Protein AF-A0A1W7R5F3-F1 (afdb_monomer)

pLDDT: mean 85.02, std 15.11, range [42.97, 98.44]

Secondary structure (DSSP, 8-state):
-HHHHHHHHHHHHHHHHHHHHHHHH-HHHHHHHHHHHT-----TT--TTTTPPPB-SHHHHHHHHHHTTSHHHHHHHHHHHTTTS-TTTTTT-HHHHHHHHHHHHB-TTGGGS--SSS--SSSS-SS-GGG-HHHHHHHHHHHHHH-TT--HHHHHHHIIIIITTTHHHHHH-------------------

Radius of gyration: 24.06 Å; Cα contacts (8 Å, |Δi|>4): 167; chains: 1; bounding box: 90×43×64 Å

Organism: Aedes albopictus (NCBI:txid7160)

Structure (mmCIF, N/CA/C/O backbone):
data_AF-A0A1W7R5F3-F1
#
_entry.id   AF-A0A1W7R5F3-F1
#
loop_
_atom_site.group_PDB
_atom_site.id
_atom_site.type_symbol
_atom_site.label_atom_id
_atom_site.label_alt_id
_atom_site.label_comp_id
_atom_site.label_asym_id
_atom_site.label_entity_id
_atom_site.label_seq_id
_atom_site.pdbx_PDB_ins_code
_atom_site.Cartn_x
_atom_site.Cartn_y
_atom_site.Cartn_z
_atom_site.occupancy
_atom_site.B_iso_or_equiv
_atom_site.auth_seq_id
_atom_site.auth_comp_id
_atom_site.auth_asym_id
_atom_site.auth_atom_id
_atom_site.pdbx_PDB_model_num
ATOM 1 N N . GLN A 1 1 ? -44.281 -5.715 42.045 1.00 62.00 1 GLN A N 1
ATOM 2 C CA . GLN A 1 1 ? -43.518 -4.701 41.281 1.00 62.00 1 GLN A CA 1
ATOM 3 C C . GLN A 1 1 ? -42.152 -4.405 41.905 1.00 62.00 1 GLN A C 1
ATOM 5 O O . GLN A 1 1 ? -41.161 -4.569 41.212 1.00 62.00 1 GLN A O 1
ATOM 10 N N . MET A 1 2 ? -42.063 -4.100 43.206 1.00 72.88 2 MET A N 1
ATOM 11 C CA . MET A 1 2 ? -40.800 -3.727 43.878 1.00 72.88 2 MET A CA 1
ATOM 12 C C . MET A 1 2 ? -39.670 -4.780 43.789 1.00 72.88 2 MET A C 1
ATOM 14 O O . MET A 1 2 ? -38.540 -4.439 43.466 1.00 72.88 2 MET A O 1
ATOM 18 N N . LYS A 1 3 ? -39.973 -6.079 43.956 1.00 75.69 3 LYS A N 1
ATOM 19 C CA . LYS A 1 3 ? -38.972 -7.162 43.810 1.00 75.69 3 LYS A CA 1
ATOM 20 C C . LYS A 1 3 ? -38.334 -7.227 42.416 1.00 75.69 3 LYS A C 1
ATOM 22 O O . LYS A 1 3 ? -37.156 -7.531 42.305 1.00 75.69 3 LYS A O 1
ATOM 27 N N . LYS A 1 4 ? -39.102 -6.934 41.363 1.00 81.19 4 LYS A N 1
ATOM 28 C CA . LYS A 1 4 ? -38.614 -6.983 39.977 1.00 81.19 4 LYS A CA 1
ATOM 29 C C . LYS A 1 4 ? -37.651 -5.826 39.695 1.00 81.19 4 LYS A C 1
ATOM 31 O O . LYS A 1 4 ? -36.584 -6.056 39.144 1.00 81.19 4 LYS A O 1
ATOM 36 N N . ALA A 1 5 ? -37.991 -4.633 40.183 1.00 84.12 5 ALA A N 1
ATOM 37 C CA . ALA A 1 5 ? -37.137 -3.452 40.085 1.00 84.12 5 ALA A CA 1
ATOM 38 C C . ALA A 1 5 ? -35.803 -3.633 40.831 1.00 84.12 5 ALA A C 1
ATOM 40 O O . ALA A 1 5 ? -34.756 -3.259 40.318 1.00 84.12 5 ALA A O 1
ATOM 41 N N . ILE A 1 6 ? -35.825 -4.266 42.011 1.00 87.00 6 ILE A N 1
ATOM 42 C CA . ILE A 1 6 ? -34.602 -4.561 42.776 1.00 87.00 6 ILE A CA 1
ATOM 43 C C . ILE A 1 6 ? -33.699 -5.533 42.007 1.00 87.00 6 ILE A C 1
ATOM 45 O O . ILE A 1 6 ? -32.500 -5.301 41.899 1.00 87.00 6 ILE A O 1
ATOM 49 N N . VAL A 1 7 ? -34.263 -6.600 41.435 1.00 89.06 7 VAL A N 1
ATOM 50 C CA . VAL A 1 7 ? -33.489 -7.576 40.651 1.00 89.06 7 VAL A CA 1
ATOM 51 C C . VAL A 1 7 ? -32.893 -6.939 39.390 1.00 89.06 7 VAL A C 1
ATOM 53 O O . VAL A 1 7 ? -31.739 -7.202 39.060 1.00 89.06 7 VAL A O 1
ATOM 56 N N . GLU A 1 8 ? -33.639 -6.076 38.699 1.00 88.81 8 GLU A N 1
ATOM 57 C CA . GLU A 1 8 ? -33.128 -5.335 37.538 1.00 88.81 8 GLU A CA 1
ATOM 58 C C . GLU A 1 8 ? -31.991 -4.380 37.917 1.00 88.81 8 GLU A C 1
ATOM 60 O O . GLU A 1 8 ? -30.957 -4.386 37.248 1.00 88.81 8 GLU A O 1
ATOM 65 N N . ALA A 1 9 ? -32.130 -3.639 39.019 1.00 88.38 9 ALA A N 1
ATOM 66 C CA . ALA A 1 9 ? -31.094 -2.733 39.508 1.00 88.38 9 ALA A CA 1
ATOM 67 C C . ALA A 1 9 ? -29.808 -3.480 39.902 1.00 88.38 9 ALA A C 1
ATOM 69 O O . ALA A 1 9 ? -28.711 -3.066 39.530 1.00 88.38 9 ALA A O 1
ATOM 70 N N . VAL A 1 10 ? -29.931 -4.620 40.593 1.00 90.62 10 VAL A N 1
ATOM 71 C CA . VAL A 1 10 ? -28.781 -5.462 40.966 1.00 90.62 10 VAL A CA 1
ATOM 72 C C . VAL A 1 10 ? -28.068 -5.994 39.723 1.00 90.62 10 VAL A C 1
ATOM 74 O O . VAL A 1 10 ? -26.843 -5.929 39.640 1.00 90.62 10 VAL A O 1
ATOM 77 N N . ASN A 1 11 ? -28.817 -6.463 38.723 1.00 89.56 11 ASN A N 1
ATOM 78 C CA . ASN A 1 11 ? -28.234 -6.967 37.480 1.00 89.56 11 ASN A CA 1
ATOM 79 C C . ASN A 1 11 ? -27.542 -5.867 36.664 1.00 89.56 11 ASN A C 1
ATOM 81 O O . ASN A 1 11 ? -26.498 -6.120 36.067 1.00 89.56 11 ASN A O 1
ATOM 85 N N . GLN A 1 12 ? -28.101 -4.654 36.629 1.00 90.25 12 GLN A N 1
ATOM 86 C CA . GLN A 1 12 ? -27.463 -3.512 35.971 1.00 90.25 12 GLN A CA 1
ATOM 87 C C . GLN A 1 12 ? -26.172 -3.109 36.684 1.00 90.25 12 GLN A C 1
ATOM 89 O O . GLN A 1 12 ? -25.143 -2.958 36.032 1.00 90.25 12 GLN A O 1
ATOM 94 N N . SER A 1 13 ? -26.198 -3.026 38.014 1.00 90.12 13 SER A N 1
ATOM 95 C CA . SER A 1 13 ? -25.015 -2.677 38.802 1.00 90.12 13 SER A CA 1
ATOM 96 C C . SER A 1 13 ? -23.906 -3.724 38.675 1.00 90.12 13 SER A C 1
ATOM 98 O O . SER A 1 13 ? -22.737 -3.364 38.567 1.00 90.12 13 SER A O 1
ATOM 100 N N . ALA A 1 14 ? -24.257 -5.015 38.641 1.00 86.94 14 ALA A N 1
ATOM 101 C CA . ALA A 1 14 ? -23.293 -6.092 38.430 1.00 86.94 14 ALA A CA 1
ATOM 102 C C . ALA A 1 14 ? -22.652 -6.029 37.034 1.00 86.94 14 ALA A C 1
ATOM 104 O O . ALA A 1 14 ? -21.453 -6.254 36.901 1.00 86.94 14 ALA A O 1
ATOM 105 N N . ARG A 1 15 ? -23.429 -5.694 35.995 1.00 84.81 15 ARG A N 1
ATOM 106 C CA . ARG A 1 15 ? -22.902 -5.509 34.633 1.00 84.81 15 ARG A CA 1
ATOM 107 C C . ARG A 1 15 ? -21.957 -4.319 34.549 1.00 84.81 15 ARG A C 1
ATOM 109 O O . ARG A 1 15 ? -20.872 -4.479 34.006 1.00 84.81 15 ARG A O 1
ATOM 116 N N . GLN A 1 16 ? -22.342 -3.184 35.132 1.00 85.62 16 GLN A N 1
ATOM 117 C CA . GLN A 1 16 ? -21.516 -1.979 35.117 1.00 85.62 16 GLN A CA 1
ATOM 118 C C . GLN A 1 16 ? -20.167 -2.219 35.804 1.00 85.62 16 GLN A C 1
ATOM 120 O O . GLN A 1 16 ? -19.131 -1.936 35.221 1.00 85.62 16 GLN A O 1
ATOM 125 N N . ALA A 1 17 ? -20.158 -2.852 36.982 1.00 85.44 17 ALA A N 1
ATOM 126 C CA . ALA A 1 17 ? -18.916 -3.158 37.695 1.00 85.44 17 ALA A CA 1
ATOM 127 C C . ALA A 1 17 ? -17.970 -4.083 36.901 1.00 85.44 17 ALA A C 1
ATOM 129 O O . ALA A 1 17 ? -16.748 -3.965 36.997 1.00 85.44 17 ALA A O 1
ATOM 130 N N . VAL A 1 18 ? -18.523 -5.012 36.112 1.00 83.56 18 VAL A N 1
ATOM 131 C CA . VAL A 1 18 ? -17.730 -5.872 35.221 1.00 83.56 18 VAL A CA 1
ATOM 132 C C . VAL A 1 18 ? -17.194 -5.079 34.029 1.00 83.56 18 VAL A C 1
ATOM 134 O O . VAL A 1 18 ? -16.025 -5.246 33.688 1.00 83.56 18 VAL A O 1
ATOM 137 N N . GLU A 1 19 ? -18.006 -4.215 33.413 1.00 79.94 19 GLU A N 1
ATOM 138 C CA . GLU A 1 19 ? -17.567 -3.337 32.319 1.00 79.94 19 GLU A CA 1
ATOM 139 C C . GLU A 1 19 ? -16.449 -2.385 32.778 1.00 79.94 19 GLU A C 1
ATOM 141 O O . GLU A 1 19 ? -15.420 -2.301 32.107 1.00 79.94 19 GLU A O 1
ATOM 146 N N . ASP A 1 20 ? -16.582 -1.768 33.955 1.00 81.94 20 ASP A N 1
ATOM 147 C CA . ASP A 1 20 ? -15.577 -0.865 34.529 1.00 81.94 20 ASP A CA 1
ATOM 148 C C . ASP A 1 20 ? -14.257 -1.609 34.807 1.00 81.94 20 ASP A C 1
ATOM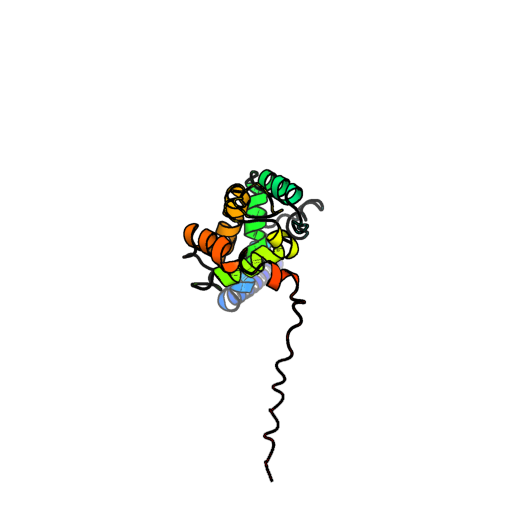 150 O O . ASP A 1 20 ? -13.181 -1.180 34.389 1.00 81.94 20 ASP A O 1
ATOM 154 N N . CYS A 1 21 ? -14.335 -2.795 35.423 1.00 79.31 21 CYS A N 1
ATOM 155 C CA . CYS A 1 21 ? -13.164 -3.628 35.708 1.00 79.31 21 CYS A CA 1
ATOM 156 C C . CYS A 1 21 ? -12.450 -4.100 34.428 1.00 79.31 21 CYS A C 1
ATOM 158 O O . CYS A 1 21 ? -11.216 -4.157 34.383 1.00 79.31 21 CYS A O 1
ATOM 160 N N . LEU A 1 22 ? -13.210 -4.426 33.377 1.00 77.19 22 LEU A N 1
ATOM 161 C CA . LEU A 1 22 ? -12.661 -4.772 32.065 1.00 77.19 22 LEU A CA 1
ATOM 162 C C . LEU A 1 22 ? -12.021 -3.559 31.382 1.00 77.19 22 LEU A C 1
ATOM 164 O O . LEU A 1 22 ? -10.969 -3.714 30.763 1.00 77.19 22 LEU A O 1
ATOM 168 N N . GLY A 1 23 ? -12.611 -2.371 31.514 1.00 73.62 23 GLY A N 1
ATOM 169 C CA . GLY A 1 23 ? -12.049 -1.120 31.009 1.00 73.62 23 GLY A CA 1
ATOM 170 C C . GLY A 1 23 ? -10.699 -0.785 31.641 1.00 73.62 23 GLY A C 1
ATOM 171 O O . GLY A 1 23 ? -9.740 -0.490 30.927 1.00 73.62 23 GLY A O 1
ATOM 172 N N . GLU A 1 24 ? -10.602 -0.897 32.966 1.00 76.38 24 GLU A N 1
ATOM 173 C CA . GLU A 1 24 ? -9.389 -0.564 33.720 1.00 76.38 24 GLU A CA 1
ATOM 174 C C . GLU A 1 24 ? -8.266 -1.592 33.532 1.00 76.38 24 GLU A C 1
ATOM 176 O O . GLU A 1 24 ? -7.114 -1.225 33.294 1.00 76.38 24 GLU A O 1
ATOM 181 N N . ASN A 1 25 ? -8.584 -2.888 33.615 1.00 80.94 25 ASN A N 1
ATOM 182 C CA . ASN A 1 25 ? -7.566 -3.946 33.619 1.00 80.94 25 ASN A CA 1
ATOM 183 C C . ASN A 1 25 ? -7.274 -4.514 32.225 1.00 80.94 25 ASN A C 1
ATOM 185 O O . ASN A 1 25 ? -6.196 -5.061 31.984 1.00 80.94 25 ASN A O 1
ATOM 189 N N . PHE A 1 26 ? -8.218 -4.390 31.291 1.00 83.06 26 PHE A N 1
ATOM 190 C CA . PHE A 1 26 ? -8.122 -4.960 29.948 1.00 83.06 26 PHE A CA 1
ATOM 191 C C . PHE A 1 26 ? -8.529 -3.941 28.873 1.00 83.06 26 PHE A C 1
ATOM 193 O O . PHE A 1 26 ? -9.414 -4.221 28.058 1.00 83.06 26 PHE A O 1
ATOM 200 N N . PRO A 1 27 ? -7.828 -2.795 28.768 1.00 74.69 27 PRO A N 1
ATOM 201 C CA . PRO A 1 27 ? -8.186 -1.715 27.843 1.00 74.69 27 PRO A CA 1
ATOM 202 C C . PRO A 1 27 ? -8.230 -2.178 26.379 1.00 74.69 27 PRO A C 1
ATOM 204 O O . PRO A 1 27 ? -9.035 -1.700 25.584 1.00 74.69 27 PRO A O 1
ATOM 207 N N . ARG A 1 28 ? -7.414 -3.180 26.018 1.00 73.50 28 ARG A N 1
ATOM 208 C CA . ARG A 1 28 ? -7.445 -3.818 24.692 1.00 73.50 28 ARG A CA 1
ATOM 209 C C . ARG A 1 28 ? -8.744 -4.587 24.436 1.00 73.50 28 ARG A C 1
ATOM 211 O O . ARG A 1 28 ? -9.236 -4.586 23.314 1.00 73.50 28 ARG A O 1
ATOM 218 N N . PHE A 1 29 ? -9.268 -5.277 25.445 1.00 72.50 29 PHE A N 1
ATOM 219 C CA . PHE A 1 29 ? -10.503 -6.047 25.330 1.00 72.50 29 PHE A CA 1
ATOM 220 C C . PHE A 1 29 ? -11.724 -5.125 25.306 1.00 72.50 29 PHE A C 1
ATOM 222 O O . PHE A 1 29 ? -12.584 -5.299 24.449 1.00 72.50 29 PHE A O 1
ATOM 229 N N . ALA A 1 30 ? -11.739 -4.094 26.157 1.00 78.31 30 ALA A N 1
ATOM 230 C CA . ALA A 1 30 ? -12.765 -3.054 26.147 1.00 78.31 30 ALA A CA 1
ATOM 231 C C . ALA A 1 30 ? -12.844 -2.345 24.783 1.00 78.31 30 ALA A C 1
ATOM 233 O O . ALA A 1 30 ? -13.906 -2.307 24.168 1.00 78.31 30 ALA A O 1
ATOM 234 N N . ALA A 1 31 ? -11.697 -1.929 24.228 1.00 75.81 31 ALA A N 1
ATOM 235 C CA . ALA A 1 31 ? -11.644 -1.328 22.896 1.00 75.81 31 ALA A CA 1
ATOM 236 C C . ALA A 1 31 ? -12.168 -2.265 21.788 1.00 75.81 31 ALA A C 1
ATOM 238 O O . ALA A 1 31 ? -12.833 -1.809 20.859 1.00 75.81 31 ALA A O 1
ATOM 239 N N . MET A 1 32 ? -11.902 -3.577 21.871 1.00 72.44 32 MET A N 1
ATOM 240 C CA . MET A 1 32 ? -12.446 -4.557 20.918 1.00 72.44 32 MET A CA 1
ATOM 241 C C . MET A 1 32 ? -13.962 -4.737 21.057 1.00 72.44 32 MET A C 1
ATOM 243 O O . MET A 1 32 ? -14.643 -4.886 20.044 1.00 72.44 32 MET A O 1
ATOM 247 N N . LEU A 1 33 ? -14.497 -4.722 22.280 1.00 71.88 33 LEU A N 1
ATOM 248 C CA . LEU A 1 33 ? -15.936 -4.822 22.516 1.00 71.88 33 LEU A CA 1
ATOM 249 C C . LEU A 1 33 ? -16.681 -3.594 21.993 1.00 71.88 33 LEU A C 1
ATOM 251 O O . LEU A 1 33 ? -17.688 -3.762 21.311 1.00 71.88 33 LEU A O 1
ATOM 255 N N . ASP A 1 34 ? -16.160 -2.388 22.220 1.00 74.25 34 ASP A N 1
ATOM 256 C CA . ASP A 1 34 ? -16.757 -1.148 21.707 1.00 74.25 34 ASP A CA 1
ATOM 257 C C . ASP A 1 34 ? -16.738 -1.092 20.175 1.00 74.25 34 ASP A C 1
ATOM 259 O O . ASP A 1 34 ? -17.726 -0.716 19.538 1.00 74.25 34 ASP A O 1
ATOM 263 N N . MET A 1 35 ? -15.642 -1.551 19.561 1.00 68.62 35 MET A N 1
ATOM 264 C CA . MET A 1 35 ? -15.537 -1.703 18.105 1.00 68.62 35 MET A CA 1
ATOM 265 C C . MET A 1 35 ? -16.571 -2.692 17.549 1.00 68.62 35 MET A C 1
ATOM 267 O O . MET A 1 35 ? -17.081 -2.486 16.448 1.00 68.62 35 MET A O 1
ATOM 271 N N . ASN A 1 36 ? -16.891 -3.747 18.302 1.00 68.94 36 ASN A N 1
ATOM 272 C CA . ASN A 1 36 ? -17.852 -4.776 17.906 1.00 68.94 36 ASN A CA 1
ATOM 273 C C . ASN A 1 36 ? -19.312 -4.358 18.174 1.00 68.94 36 ASN A C 1
ATOM 275 O O . ASN A 1 36 ? -20.205 -4.719 17.418 1.00 68.94 36 ASN A O 1
ATOM 279 N N . ARG A 1 37 ? -19.568 -3.555 19.215 1.00 67.56 37 ARG A N 1
ATOM 280 C CA . ARG A 1 37 ? -20.905 -3.041 19.580 1.00 67.56 37 ARG A CA 1
ATOM 281 C C . ARG A 1 37 ? -21.440 -2.034 18.554 1.00 67.56 37 ARG A C 1
ATOM 283 O O . ARG A 1 37 ? -22.646 -1.963 18.342 1.00 67.56 37 ARG A O 1
ATOM 290 N N . ASN A 1 38 ? -20.537 -1.317 17.882 1.00 61.50 38 ASN A N 1
ATOM 291 C CA . ASN A 1 38 ? -20.843 -0.405 16.774 1.00 61.50 38 ASN A CA 1
ATOM 292 C C . ASN A 1 38 ? -20.839 -1.093 15.394 1.00 61.50 38 ASN A C 1
ATOM 294 O O . ASN A 1 38 ? -21.007 -0.426 14.373 1.00 61.50 38 ASN A O 1
ATOM 298 N N . HIS A 1 39 ? -20.630 -2.411 15.339 1.00 51.34 39 HIS A N 1
ATOM 299 C CA . HIS A 1 39 ? -20.652 -3.179 14.102 1.00 51.34 39 HIS A CA 1
ATOM 300 C C . HIS A 1 39 ? -22.068 -3.722 13.863 1.00 51.34 39 HIS A C 1
ATOM 302 O O . HIS A 1 39 ? -22.511 -4.657 14.528 1.00 51.34 39 HIS A O 1
ATOM 308 N N . GLN A 1 40 ? -22.800 -3.137 12.909 1.00 48.28 40 GLN A N 1
ATOM 309 C CA . GLN A 1 40 ? -23.917 -3.852 12.287 1.00 48.28 40 GLN A CA 1
ATOM 310 C C . GLN A 1 40 ? -23.356 -5.119 11.624 1.00 48.28 40 GLN A C 1
ATOM 312 O O . GLN A 1 40 ? -22.300 -5.019 10.993 1.00 48.28 40 GLN A O 1
ATOM 317 N N . PRO A 1 41 ? -24.011 -6.290 11.754 1.00 42.97 41 PRO A N 1
ATOM 318 C CA . PRO A 1 41 ? -23.576 -7.479 11.040 1.00 42.97 41 PRO A CA 1
ATOM 319 C C . PRO A 1 41 ? -23.671 -7.165 9.551 1.00 42.97 41 PRO A C 1
ATOM 321 O O . PRO A 1 41 ? -24.765 -6.967 9.019 1.00 42.97 41 PRO A O 1
ATOM 324 N N . ALA A 1 42 ? -22.514 -7.030 8.911 1.00 43.59 42 ALA A N 1
ATOM 325 C CA . ALA A 1 42 ? -22.449 -6.775 7.489 1.00 43.59 42 ALA A CA 1
ATOM 326 C C . ALA A 1 42 ? -23.126 -7.942 6.756 1.00 43.59 42 ALA A C 1
ATOM 328 O O . ALA A 1 42 ? -22.936 -9.108 7.116 1.00 43.59 42 ALA A O 1
ATOM 329 N N . SER A 1 43 ? -23.958 -7.622 5.765 1.00 45.31 43 SER A N 1
ATOM 330 C CA . SER A 1 43 ? -24.513 -8.600 4.828 1.00 45.31 43 SER A CA 1
ATOM 331 C C . SER A 1 43 ? -23.397 -9.493 4.282 1.00 45.31 43 SER A C 1
ATOM 333 O O . SER A 1 43 ? -22.282 -9.022 4.075 1.00 45.31 43 SER A O 1
ATOM 335 N N . GLU A 1 44 ? -23.685 -10.773 4.034 1.00 48.66 44 GLU A N 1
ATOM 336 C CA . GLU A 1 44 ? -22.680 -11.809 3.726 1.00 48.66 44 GLU A CA 1
ATOM 337 C C . GLU A 1 44 ? -21.776 -11.529 2.503 1.00 48.66 44 GLU A C 1
ATOM 339 O O . GLU A 1 44 ? -20.780 -12.226 2.313 1.00 48.66 44 GLU A O 1
ATOM 344 N N . GLU A 1 45 ? -22.070 -10.494 1.715 1.00 46.31 45 GLU A N 1
ATOM 345 C CA . GLU A 1 45 ? -21.254 -10.020 0.591 1.00 46.31 45 GLU A CA 1
ATOM 346 C C . GLU A 1 45 ? -20.045 -9.152 1.005 1.00 46.31 45 GLU A C 1
ATOM 348 O O . GLU A 1 45 ? -19.138 -8.948 0.201 1.00 46.31 45 GLU A O 1
ATOM 353 N N . ASP A 1 46 ? -19.953 -8.705 2.262 1.00 44.00 46 ASP A N 1
ATOM 354 C CA . ASP A 1 46 ? -18.950 -7.724 2.716 1.00 44.00 46 ASP A CA 1
ATOM 355 C C . ASP A 1 46 ? -17.694 -8.368 3.348 1.00 44.00 46 ASP A C 1
ATOM 357 O O . ASP A 1 46 ? -17.186 -7.967 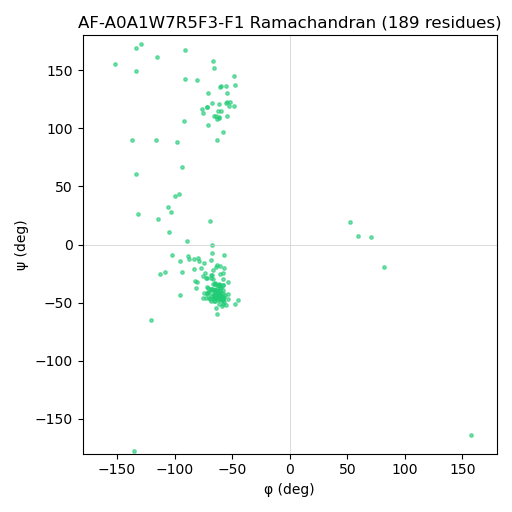4.394 1.00 44.00 46 ASP A O 1
ATOM 361 N N . LYS A 1 47 ? -17.185 -9.435 2.714 1.00 51.25 47 LYS A N 1
ATOM 362 C CA . LYS A 1 47 ? -15.903 -10.094 3.058 1.00 51.25 47 LYS A CA 1
ATOM 363 C C . LYS A 1 47 ? -14.796 -9.783 2.040 1.00 51.25 47 LYS A C 1
ATOM 365 O O . LYS A 1 47 ? -13.951 -10.638 1.766 1.00 51.25 47 LYS A O 1
ATOM 370 N N . SER A 1 48 ? -14.821 -8.594 1.439 1.00 73.00 48 SER A N 1
ATOM 371 C CA . SER A 1 48 ? -13.955 -8.232 0.305 1.00 73.00 48 SER A CA 1
ATOM 372 C C . SER A 1 48 ? -12.485 -8.066 0.711 1.00 73.00 48 SER A C 1
ATOM 374 O O . SER A 1 48 ? -11.588 -8.619 0.073 1.00 73.00 48 SER A O 1
ATOM 376 N N . VAL A 1 49 ? -12.220 -7.354 1.809 1.00 84.81 49 VAL A N 1
ATOM 377 C CA . VAL A 1 49 ? -10.849 -6.989 2.197 1.00 84.81 49 VAL A CA 1
ATOM 378 C C . VAL A 1 49 ? -10.114 -8.120 2.917 1.00 84.81 49 VAL A C 1
ATOM 380 O O . VAL A 1 49 ? -8.925 -8.328 2.681 1.00 84.81 49 VAL A O 1
ATOM 383 N N . GLU A 1 50 ? -10.804 -8.890 3.764 1.00 86.19 50 GLU A N 1
ATOM 384 C CA . GLU A 1 50 ? -10.170 -9.993 4.508 1.00 86.19 50 GLU A CA 1
ATOM 385 C C . GLU A 1 50 ? -9.732 -11.143 3.588 1.00 86.19 50 GLU A C 1
ATOM 387 O O . GLU A 1 50 ? -8.772 -11.848 3.897 1.00 86.19 50 GLU A O 1
ATOM 392 N N . ASN A 1 51 ? -10.405 -11.297 2.443 1.00 87.00 51 ASN A N 1
ATOM 393 C CA . ASN A 1 51 ? -10.094 -12.282 1.408 1.00 87.00 51 ASN A CA 1
ATOM 394 C C . ASN A 1 51 ? -9.383 -11.654 0.200 1.00 87.00 51 ASN A C 1
ATOM 396 O O . ASN A 1 51 ? -9.529 -12.146 -0.921 1.00 87.00 51 ASN A O 1
ATOM 400 N N . HIS A 1 52 ? -8.638 -10.563 0.406 1.00 92.12 52 HIS A N 1
ATOM 401 C CA . HIS A 1 52 ? -7.904 -9.887 -0.660 1.00 92.12 52 HIS A CA 1
ATOM 402 C C . HIS A 1 52 ? -7.087 -10.883 -1.502 1.00 92.12 52 HIS A C 1
ATOM 404 O O . HIS A 1 52 ? -6.179 -11.559 -1.007 1.00 92.12 52 HIS A O 1
ATOM 410 N N . ARG A 1 53 ? -7.394 -10.954 -2.802 1.00 93.25 53 ARG A N 1
ATOM 411 C CA . ARG A 1 53 ? -6.583 -11.695 -3.769 1.00 93.25 53 ARG A CA 1
ATOM 412 C C . ARG A 1 53 ? -5.290 -10.919 -3.998 1.00 93.25 53 ARG A C 1
ATOM 414 O O . ARG A 1 53 ? -5.338 -9.800 -4.496 1.00 93.25 53 ARG A O 1
ATOM 421 N N . LEU A 1 54 ? -4.158 -11.544 -3.667 1.00 95.44 54 LEU A N 1
ATOM 422 C CA . LEU A 1 54 ? -2.837 -10.955 -3.873 1.00 95.44 54 LEU A CA 1
ATOM 423 C C . LEU A 1 54 ? -2.656 -10.525 -5.329 1.00 95.44 54 LEU A C 1
ATOM 425 O O . LEU A 1 54 ? -2.858 -11.323 -6.245 1.00 95.44 54 LEU A O 1
ATOM 429 N N . VAL A 1 55 ? -2.212 -9.286 -5.510 1.00 96.56 55 VAL A N 1
ATOM 430 C CA . VAL A 1 55 ? -1.848 -8.730 -6.814 1.00 96.56 55 VAL A CA 1
ATOM 431 C C . VAL A 1 55 ? -0.593 -9.436 -7.331 1.00 96.56 55 VAL A C 1
ATOM 433 O O . VAL A 1 55 ? 0.445 -9.415 -6.656 1.00 96.56 55 VAL A O 1
ATOM 436 N N . ASP A 1 56 ? -0.677 -10.054 -8.513 1.00 94.81 56 ASP A N 1
ATOM 437 C CA . ASP A 1 56 ? 0.435 -10.817 -9.107 1.00 94.81 56 ASP A CA 1
ATOM 438 C C . ASP A 1 56 ? 1.004 -10.179 -10.386 1.00 94.81 56 ASP A C 1
ATOM 440 O O . ASP A 1 56 ? 2.194 -10.325 -10.679 1.00 94.81 56 ASP A O 1
ATOM 444 N N . ASP A 1 57 ? 0.202 -9.392 -11.107 1.00 93.88 57 ASP A N 1
ATOM 445 C CA . ASP A 1 57 ? 0.600 -8.744 -12.359 1.00 93.88 57 ASP A CA 1
ATOM 446 C C . ASP A 1 57 ? 0.185 -7.258 -12.459 1.00 93.88 57 ASP A C 1
ATOM 448 O O . ASP A 1 57 ? -0.298 -6.634 -11.510 1.00 93.88 57 ASP A O 1
ATOM 452 N N . GLU A 1 58 ? 0.490 -6.637 -13.603 1.00 93.44 58 GLU A N 1
ATOM 453 C CA . GLU A 1 58 ? 0.218 -5.216 -13.852 1.00 93.44 58 GLU A CA 1
ATOM 454 C C . GLU A 1 58 ? -1.275 -4.905 -14.049 1.00 93.44 58 GLU A C 1
ATOM 456 O O . GLU A 1 58 ? -1.710 -3.791 -13.724 1.00 93.44 58 GLU A O 1
ATOM 461 N N . ASP A 1 59 ? -2.055 -5.861 -14.549 1.00 93.88 59 ASP A N 1
ATOM 462 C CA . ASP A 1 59 ? -3.487 -5.686 -14.779 1.00 93.88 59 ASP A CA 1
ATOM 463 C C . ASP A 1 59 ? -4.234 -5.748 -13.442 1.00 93.88 59 ASP A C 1
ATOM 465 O O . ASP A 1 59 ? -4.986 -4.816 -13.133 1.00 93.88 59 ASP A O 1
ATOM 469 N N . ASP A 1 60 ? -3.907 -6.733 -12.595 1.00 95.12 60 ASP A N 1
ATOM 470 C CA . ASP A 1 60 ? -4.371 -6.833 -11.205 1.00 95.12 60 ASP A CA 1
ATOM 471 C C . ASP A 1 60 ? -4.060 -5.527 -10.439 1.00 95.12 60 ASP A C 1
ATOM 473 O O . ASP A 1 60 ? -4.924 -4.949 -9.773 1.00 95.12 60 ASP A O 1
ATOM 477 N N . LEU A 1 61 ? -2.834 -4.997 -10.566 1.00 96.56 61 LEU A N 1
ATOM 478 C CA . LEU A 1 61 ? -2.436 -3.734 -9.929 1.00 96.56 61 LEU A CA 1
ATOM 479 C C . LEU A 1 61 ? -3.248 -2.543 -10.457 1.00 96.56 61 LEU A C 1
ATOM 481 O O . LEU A 1 61 ? -3.621 -1.645 -9.695 1.00 96.56 61 LEU A O 1
ATOM 485 N N . THR A 1 62 ? -3.484 -2.498 -11.768 1.00 96.38 62 THR A N 1
ATOM 486 C CA . THR A 1 62 ? -4.229 -1.414 -12.412 1.00 96.38 62 THR A CA 1
ATOM 487 C C . THR A 1 62 ? -5.684 -1.409 -11.956 1.00 96.38 62 THR A C 1
ATOM 489 O O . THR A 1 62 ? -6.221 -0.339 -11.656 1.00 96.38 62 THR A O 1
ATOM 492 N N . GLU A 1 63 ? -6.314 -2.577 -11.868 1.00 96.31 63 GLU A N 1
ATOM 493 C CA . GLU A 1 63 ? -7.664 -2.723 -11.333 1.00 96.31 63 GLU A CA 1
ATOM 494 C C . GLU A 1 63 ? -7.714 -2.354 -9.849 1.00 96.31 63 GLU A C 1
ATOM 496 O O . GLU A 1 63 ? -8.523 -1.510 -9.455 1.00 96.31 63 GLU A O 1
ATOM 501 N N . PHE A 1 64 ? -6.790 -2.880 -9.042 1.00 96.88 64 PHE A N 1
ATOM 502 C CA . PHE A 1 64 ? -6.724 -2.575 -7.616 1.00 96.88 64 PHE A CA 1
ATOM 503 C C . PHE A 1 64 ? -6.579 -1.071 -7.357 1.00 96.88 64 PHE A C 1
ATOM 505 O O . PHE A 1 64 ? -7.331 -0.488 -6.573 1.00 96.88 64 PHE A O 1
ATOM 512 N N . ASN A 1 65 ? -5.692 -0.396 -8.093 1.00 97.69 65 ASN A N 1
ATOM 513 C CA . ASN A 1 65 ? -5.520 1.050 -7.985 1.00 97.69 65 ASN A CA 1
ATOM 514 C C . ASN A 1 65 ? -6.784 1.836 -8.376 1.00 97.69 65 ASN A C 1
ATOM 516 O O . ASN A 1 65 ? -7.060 2.872 -7.770 1.00 97.69 65 ASN A O 1
ATOM 520 N N . LYS A 1 66 ? -7.562 1.369 -9.362 1.00 96.94 66 LYS A N 1
ATOM 521 C CA . LYS A 1 66 ? -8.857 1.980 -9.715 1.00 96.94 66 LYS A CA 1
ATOM 522 C C . LYS A 1 66 ? -9.890 1.763 -8.612 1.00 96.94 66 LYS A C 1
ATOM 524 O O . LYS A 1 66 ? -10.573 2.709 -8.235 1.00 96.94 66 LYS A O 1
ATOM 529 N N . MET A 1 67 ? -9.983 0.551 -8.067 1.00 95.06 67 MET A N 1
ATOM 530 C CA . MET A 1 67 ? -10.935 0.227 -7.001 1.00 95.06 67 MET A CA 1
ATOM 531 C C . MET A 1 67 ? -10.706 1.070 -5.744 1.00 95.06 67 MET A C 1
ATOM 533 O O . MET A 1 67 ? -11.679 1.548 -5.161 1.00 95.06 67 MET A O 1
ATOM 537 N N . LEU A 1 68 ? -9.441 1.298 -5.376 1.00 96.50 68 LEU A N 1
ATOM 538 C CA . LEU A 1 68 ? -9.038 2.133 -4.237 1.00 96.50 68 LEU A CA 1
ATOM 539 C C . LEU A 1 68 ? -9.342 3.628 -4.407 1.00 96.50 68 LEU A C 1
ATOM 541 O O . LEU A 1 68 ? -9.184 4.384 -3.454 1.00 96.50 68 LEU A O 1
ATOM 545 N N . ALA A 1 69 ? -9.793 4.076 -5.583 1.00 95.88 69 ALA A N 1
ATOM 546 C CA . ALA A 1 69 ? -10.330 5.428 -5.730 1.00 95.88 69 ALA A CA 1
ATOM 547 C C . ALA A 1 69 ? -11.641 5.616 -4.940 1.00 95.88 69 ALA A C 1
ATOM 549 O O . ALA A 1 69 ? -12.009 6.742 -4.608 1.00 95.88 69 ALA A O 1
ATOM 550 N N . ARG A 1 70 ? -12.351 4.522 -4.628 1.00 95.31 70 ARG A N 1
ATOM 551 C CA . ARG A 1 70 ? -13.532 4.544 -3.760 1.00 95.31 70 ARG A CA 1
ATOM 552 C C . ARG A 1 70 ? -13.084 4.674 -2.308 1.00 95.31 70 ARG A C 1
ATOM 554 O O . ARG A 1 70 ? -12.439 3.773 -1.774 1.00 95.31 70 ARG A O 1
ATOM 561 N N . LYS A 1 71 ? -13.470 5.779 -1.664 1.00 93.75 71 LYS A N 1
ATOM 562 C CA . LYS A 1 71 ? -13.086 6.084 -0.279 1.00 93.75 71 LYS A CA 1
ATOM 563 C C . LYS A 1 71 ? -13.526 5.001 0.713 1.00 93.75 71 LYS A C 1
ATOM 565 O O . LYS A 1 71 ? -12.760 4.661 1.601 1.00 93.75 71 LYS A O 1
ATOM 570 N N . GLU A 1 72 ? -14.719 4.443 0.530 1.00 94.12 72 GLU A N 1
ATOM 571 C CA . GLU A 1 72 ? -15.270 3.388 1.393 1.00 94.12 72 GLU A CA 1
ATOM 572 C C . GLU A 1 72 ? -14.355 2.159 1.434 1.00 94.12 72 GLU A C 1
ATOM 574 O O . GLU A 1 72 ? -13.922 1.749 2.507 1.00 94.12 72 GLU A O 1
ATOM 579 N N . LEU A 1 73 ? -13.966 1.650 0.260 1.00 94.50 73 LEU A N 1
ATOM 580 C CA . LEU A 1 73 ? -13.048 0.516 0.156 1.00 94.50 73 LEU A CA 1
ATOM 581 C C . LEU A 1 73 ? -11.666 0.860 0.725 1.00 94.50 73 LEU A C 1
ATOM 583 O O . LEU A 1 73 ? -11.058 0.049 1.417 1.00 94.50 73 LEU A O 1
ATOM 587 N N . PHE A 1 74 ? -11.156 2.060 0.440 1.00 96.62 74 PHE A N 1
ATOM 588 C CA . PHE A 1 74 ? -9.876 2.514 0.981 1.00 96.62 74 PHE A CA 1
ATOM 589 C C . PHE A 1 74 ? -9.870 2.481 2.518 1.00 96.62 74 PHE A C 1
ATOM 591 O O . PHE A 1 74 ? -8.961 1.910 3.124 1.00 96.62 74 PHE A O 1
ATOM 598 N N . ASP A 1 75 ? -10.900 3.053 3.142 1.00 96.12 75 ASP A N 1
ATOM 599 C CA . ASP A 1 75 ? -11.046 3.095 4.597 1.00 96.12 75 ASP A CA 1
ATOM 600 C C . ASP A 1 75 ? -11.226 1.686 5.188 1.00 96.12 75 ASP A C 1
ATOM 602 O O . ASP A 1 75 ? -10.719 1.403 6.275 1.00 96.12 75 ASP A O 1
ATOM 606 N N . GLU A 1 76 ? -11.885 0.777 4.464 1.00 96.06 76 GLU A N 1
ATOM 607 C CA . GLU A 1 76 ? -12.037 -0.625 4.857 1.00 96.06 76 GLU A CA 1
ATOM 608 C C . GLU A 1 76 ? -10.685 -1.358 4.908 1.00 96.06 76 GLU A C 1
ATOM 610 O O . GLU A 1 76 ? -10.389 -2.019 5.908 1.00 96.06 76 GLU A O 1
ATOM 615 N N . TYR A 1 77 ? -9.810 -1.174 3.907 1.00 97.00 77 TYR A N 1
ATOM 616 C CA . TYR A 1 77 ? -8.430 -1.682 3.956 1.00 97.00 77 TYR A CA 1
ATOM 617 C C . TYR A 1 77 ? -7.658 -1.101 5.140 1.00 97.00 77 TYR A C 1
ATOM 619 O O . TYR A 1 77 ? -7.037 -1.850 5.895 1.00 97.00 77 TYR A O 1
ATOM 627 N N . VAL A 1 78 ? -7.713 0.217 5.347 1.00 96.56 78 VAL A N 1
ATOM 628 C CA . VAL A 1 78 ? -7.032 0.862 6.481 1.00 96.56 78 VAL A CA 1
ATOM 629 C C . VAL A 1 78 ? -7.519 0.268 7.806 1.00 96.56 78 VAL A C 1
ATOM 631 O O . VAL A 1 78 ? -6.700 -0.123 8.640 1.00 96.56 78 VAL A O 1
ATOM 634 N N . LYS A 1 79 ? -8.838 0.118 7.981 1.00 95.19 79 LYS A N 1
ATOM 635 C CA . LYS A 1 79 ? -9.447 -0.481 9.175 1.00 95.19 79 LYS A CA 1
ATOM 636 C C . LYS A 1 79 ? -9.022 -1.933 9.356 1.00 95.19 79 LYS A C 1
ATOM 638 O O . LYS A 1 79 ? -8.613 -2.302 10.455 1.00 95.19 79 LYS A O 1
ATOM 643 N N . TYR A 1 80 ? -9.078 -2.755 8.313 1.00 95.25 80 TYR A N 1
ATOM 644 C CA . TYR A 1 80 ? -8.661 -4.154 8.377 1.00 95.25 80 TYR A CA 1
ATOM 645 C C . TYR A 1 80 ? -7.201 -4.289 8.820 1.00 95.25 80 TYR A C 1
ATOM 647 O O . TYR A 1 80 ? -6.893 -5.050 9.741 1.00 95.25 80 TYR A O 1
ATOM 655 N N . PHE A 1 81 ? -6.305 -3.488 8.243 1.00 95.44 81 PHE A N 1
ATOM 656 C CA . PHE A 1 81 ? -4.886 -3.559 8.563 1.00 95.44 81 PHE A CA 1
ATOM 657 C C . PHE A 1 81 ? -4.537 -3.089 9.980 1.00 95.44 81 PHE A C 1
ATOM 659 O O . PHE A 1 81 ? -3.466 -3.454 10.455 1.00 95.44 81 PHE A O 1
ATOM 666 N N . THR A 1 82 ? -5.427 -2.411 10.717 1.00 93.50 82 THR A N 1
ATOM 667 C CA . THR A 1 82 ? -5.221 -2.172 12.165 1.00 93.50 82 THR A CA 1
ATOM 668 C C . THR A 1 82 ? -5.121 -3.475 12.970 1.00 93.50 82 THR A C 1
ATOM 670 O O . THR A 1 82 ? -4.470 -3.509 14.015 1.00 93.50 82 THR A O 1
ATOM 673 N N . LYS A 1 83 ? -5.723 -4.570 12.474 1.00 92.88 83 LYS A N 1
ATOM 674 C CA . LYS A 1 83 ? -5.625 -5.913 13.070 1.00 92.88 83 LYS A CA 1
ATOM 675 C C . LYS A 1 83 ? -4.237 -6.536 12.854 1.00 92.88 83 LYS A C 1
ATOM 677 O O . LYS A 1 83 ? -3.806 -7.355 13.663 1.00 92.88 83 LYS A O 1
ATOM 682 N N . ILE A 1 84 ? -3.555 -6.161 11.767 1.00 92.88 84 ILE A N 1
ATOM 683 C CA . ILE A 1 84 ? -2.257 -6.715 11.337 1.00 92.88 84 ILE A CA 1
ATOM 684 C C . ILE A 1 84 ? -1.096 -5.847 11.835 1.00 92.88 84 ILE A C 1
ATOM 686 O O . ILE A 1 84 ? -0.088 -6.367 12.310 1.00 92.88 84 ILE A O 1
ATOM 690 N N . ILE A 1 85 ? -1.247 -4.528 11.727 1.00 93.06 85 ILE A N 1
ATOM 691 C CA . ILE A 1 85 ? -0.301 -3.495 12.139 1.00 93.06 85 ILE A CA 1
ATOM 692 C C . ILE A 1 85 ? -0.970 -2.691 13.259 1.00 93.06 85 ILE A C 1
ATOM 694 O O . ILE A 1 85 ? -1.678 -1.719 12.983 1.00 93.06 85 ILE A O 1
ATOM 698 N N . PRO A 1 86 ? -0.794 -3.090 14.531 1.00 89.75 86 PRO A N 1
ATOM 699 C CA . PRO A 1 86 ? -1.395 -2.355 15.628 1.00 89.75 86 PRO A CA 1
ATOM 700 C C . PRO A 1 86 ? -0.797 -0.941 15.748 1.00 89.75 86 PRO A C 1
ATOM 702 O O . PRO A 1 86 ? 0.368 -0.723 15.393 1.00 89.75 86 PRO A O 1
ATOM 705 N N . PRO A 1 87 ? -1.564 0.031 16.271 1.00 91.12 87 PRO A N 1
ATOM 706 C CA . PRO A 1 87 ? -1.100 1.406 16.395 1.00 91.12 87 PRO A CA 1
ATOM 707 C C . PRO A 1 87 ? 0.219 1.547 17.167 1.00 91.12 87 PRO A C 1
ATOM 709 O O . PRO A 1 87 ? 0.401 0.933 18.218 1.00 91.12 87 PRO A O 1
ATOM 712 N N . ALA A 1 88 ? 1.126 2.380 16.649 1.00 86.88 88 ALA A N 1
ATOM 713 C CA . ALA A 1 88 ? 2.415 2.743 17.254 1.00 86.88 88 ALA A CA 1
ATOM 714 C C . ALA A 1 88 ? 3.409 1.590 17.542 1.00 86.88 88 ALA A C 1
ATOM 716 O O . ALA A 1 88 ? 4.472 1.833 18.122 1.00 86.88 88 ALA A O 1
ATOM 717 N N . THR A 1 89 ? 3.147 0.346 17.117 1.00 90.81 89 THR A N 1
ATOM 718 C CA . THR A 1 89 ? 4.056 -0.789 17.392 1.00 90.81 89 THR A CA 1
ATOM 719 C C . THR A 1 89 ? 5.324 -0.788 16.542 1.00 90.81 89 THR A C 1
ATOM 721 O O . THR A 1 89 ? 6.286 -1.488 16.864 1.00 90.81 89 THR A O 1
ATOM 724 N N . TYR A 1 90 ? 5.341 -0.013 15.458 1.00 92.75 90 TYR A N 1
ATOM 725 C CA . TYR A 1 90 ? 6.451 0.087 14.512 1.00 92.75 90 TYR A CA 1
ATOM 726 C C . TYR A 1 90 ? 7.097 1.474 14.510 1.00 92.75 90 TYR A C 1
ATOM 728 O O . TYR A 1 90 ? 7.766 1.809 13.541 1.00 92.75 90 TYR A O 1
ATOM 736 N N . SER A 1 91 ? 6.948 2.269 15.573 1.00 93.00 91 SER A N 1
ATOM 737 C CA . SER A 1 91 ? 7.571 3.597 15.668 1.00 93.00 91 SER A CA 1
ATOM 738 C C . SER A 1 91 ? 9.080 3.549 15.370 1.00 93.00 91 SER A C 1
ATOM 740 O O . SER A 1 91 ? 9.826 2.777 15.986 1.00 93.00 91 SER A O 1
ATOM 742 N N . GLY A 1 92 ? 9.521 4.318 14.367 1.00 92.75 92 GLY A N 1
ATOM 743 C CA . GLY A 1 92 ? 10.901 4.323 13.858 1.00 92.75 92 GLY A CA 1
ATOM 744 C C . GLY A 1 92 ? 11.314 3.064 13.079 1.00 92.75 92 GLY A C 1
ATOM 745 O O . GLY A 1 92 ? 12.486 2.893 12.740 1.00 92.75 92 GLY A O 1
ATOM 746 N N . LYS A 1 93 ? 10.372 2.157 12.812 1.00 94.56 93 LYS A N 1
ATOM 747 C CA . LYS A 1 93 ? 10.542 0.864 12.131 1.00 94.56 93 LYS A CA 1
ATOM 748 C C . LYS A 1 93 ? 9.498 0.661 11.023 1.00 94.56 93 LYS A C 1
ATOM 750 O O . LYS A 1 93 ? 9.215 -0.488 10.674 1.00 94.56 93 LYS A O 1
ATOM 755 N N . GLY A 1 94 ? 8.953 1.732 10.437 1.00 95.44 94 GLY A N 1
ATOM 756 C CA . GLY A 1 94 ? 7.933 1.645 9.386 1.00 95.44 94 GLY A CA 1
ATOM 757 C C . GLY A 1 94 ? 8.313 0.767 8.184 1.00 95.44 94 GLY A C 1
ATOM 758 O O . GLY A 1 94 ? 7.463 0.047 7.677 1.00 95.44 94 GLY A O 1
ATOM 759 N N . ASP A 1 95 ? 9.593 0.682 7.797 1.00 97.00 95 ASP A N 1
ATOM 760 C CA . ASP A 1 95 ? 10.050 -0.241 6.738 1.00 97.00 95 ASP A CA 1
ATOM 761 C C . ASP A 1 95 ? 9.729 -1.718 7.047 1.00 97.00 95 ASP A C 1
ATOM 763 O O . ASP A 1 95 ? 9.428 -2.500 6.143 1.00 97.00 95 ASP A O 1
ATOM 767 N N . ALA A 1 96 ? 9.786 -2.116 8.324 1.00 95.38 96 ALA A N 1
ATOM 768 C CA . ALA A 1 96 ? 9.437 -3.471 8.741 1.00 95.38 96 ALA A CA 1
ATOM 769 C C . ALA A 1 96 ? 7.926 -3.722 8.630 1.00 95.38 96 ALA A C 1
ATOM 771 O O . ALA A 1 96 ? 7.528 -4.804 8.201 1.00 95.38 96 ALA A O 1
ATOM 772 N N . ALA A 1 97 ? 7.098 -2.722 8.951 1.00 96.19 97 ALA A N 1
ATOM 773 C CA . ALA A 1 97 ? 5.659 -2.780 8.710 1.00 96.19 97 ALA A CA 1
ATOM 774 C C . ALA A 1 97 ? 5.354 -2.826 7.206 1.00 96.19 97 ALA A C 1
ATOM 776 O O . ALA A 1 97 ? 4.597 -3.690 6.773 1.00 96.19 97 ALA A O 1
ATOM 777 N N . CYS A 1 98 ? 6.009 -1.992 6.391 1.00 96.94 98 CYS A N 1
ATOM 778 C CA . CYS A 1 98 ? 5.864 -1.996 4.934 1.00 96.94 98 CYS A CA 1
ATOM 779 C C . CYS A 1 98 ? 6.109 -3.381 4.333 1.00 96.94 98 CYS A C 1
ATOM 781 O O . CYS A 1 98 ? 5.334 -3.805 3.484 1.00 96.94 98 CYS A O 1
ATOM 783 N N . TYR A 1 99 ? 7.133 -4.116 4.783 1.00 95.81 99 TYR A N 1
ATOM 784 C CA . TYR A 1 99 ? 7.365 -5.484 4.310 1.00 95.81 99 TYR A CA 1
ATOM 785 C C . TYR A 1 99 ? 6.212 -6.448 4.604 1.00 95.81 99 TYR A C 1
ATOM 787 O O . TYR A 1 99 ? 5.924 -7.301 3.769 1.00 95.81 99 TYR A O 1
ATOM 795 N N . ILE A 1 100 ? 5.569 -6.320 5.764 1.00 95.38 100 ILE A N 1
ATOM 796 C CA . ILE A 1 100 ? 4.402 -7.134 6.121 1.00 95.38 100 ILE A CA 1
ATOM 797 C C . ILE A 1 100 ? 3.225 -6.743 5.229 1.00 95.38 100 ILE A C 1
ATOM 799 O O . ILE A 1 100 ? 2.617 -7.605 4.606 1.00 95.38 100 ILE A O 1
ATOM 803 N N . ILE A 1 101 ? 2.962 -5.441 5.102 1.00 96.94 101 ILE A N 1
ATOM 804 C CA . ILE A 1 101 ? 1.843 -4.909 4.318 1.00 96.94 101 ILE A CA 1
ATOM 805 C C . ILE A 1 101 ? 1.938 -5.354 2.855 1.00 96.94 101 ILE A C 1
ATOM 807 O O . ILE A 1 101 ? 0.966 -5.861 2.300 1.00 96.94 101 ILE A O 1
ATOM 811 N N . VAL A 1 102 ? 3.112 -5.224 2.227 1.00 96.56 102 VAL A N 1
ATOM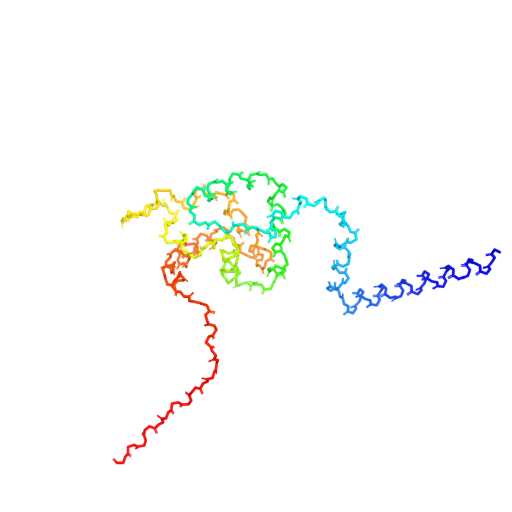 812 C CA . VAL A 1 102 ? 3.287 -5.636 0.825 1.00 96.56 102 VAL A CA 1
ATOM 813 C C . VAL A 1 102 ? 3.172 -7.144 0.627 1.00 96.56 102 VAL A C 1
ATOM 815 O O . VAL A 1 102 ? 2.757 -7.559 -0.445 1.00 96.56 102 VAL A O 1
ATOM 818 N N . ASP A 1 103 ? 3.519 -7.963 1.623 1.00 94.69 103 ASP A N 1
ATOM 819 C CA . ASP A 1 103 ? 3.347 -9.420 1.546 1.00 94.69 103 ASP A CA 1
ATOM 820 C C . ASP A 1 103 ? 1.881 -9.844 1.767 1.00 94.69 103 ASP A C 1
ATOM 822 O O . ASP A 1 103 ? 1.497 -10.933 1.347 1.00 94.69 103 ASP A O 1
ATOM 826 N N . CYS A 1 104 ? 1.055 -8.991 2.384 1.00 95.19 104 CYS A N 1
ATOM 827 C CA . CYS A 1 104 ? -0.392 -9.195 2.508 1.00 95.19 104 CYS A CA 1
ATOM 828 C C . CYS A 1 104 ? -1.184 -8.741 1.272 1.00 95.19 104 CYS A C 1
ATOM 830 O O . CYS A 1 104 ? -2.317 -9.176 1.104 1.00 95.19 104 CYS A O 1
ATOM 832 N N . LEU A 1 105 ? -0.624 -7.853 0.443 1.00 96.94 105 LEU A N 1
ATOM 833 C CA . LEU A 1 105 ? -1.316 -7.264 -0.714 1.00 96.94 105 LEU A CA 1
ATOM 834 C C . LEU A 1 105 ? -0.798 -7.771 -2.068 1.00 96.94 105 LEU A C 1
ATOM 836 O O . LEU A 1 105 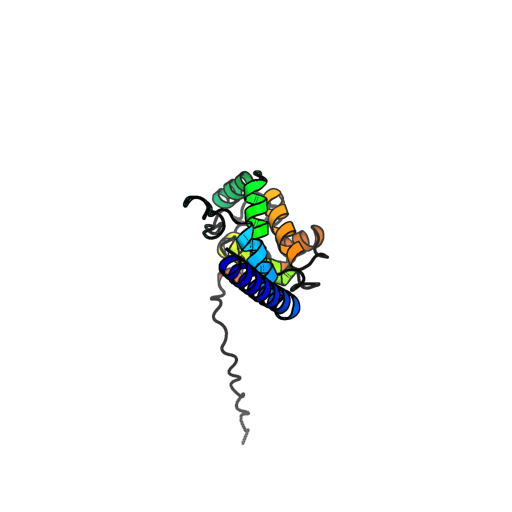? -1.491 -7.710 -3.076 1.00 96.94 105 LEU A O 1
ATOM 840 N N . PHE A 1 106 ? 0.440 -8.253 -2.123 1.00 96.88 106 PHE A N 1
ATOM 841 C CA . PHE A 1 106 ? 1.092 -8.605 -3.379 1.00 96.88 106 PHE A CA 1
ATOM 842 C C . PHE A 1 106 ? 1.765 -9.957 -3.261 1.00 96.88 106 PHE A C 1
ATOM 844 O O . PHE A 1 106 ? 2.301 -10.327 -2.211 1.00 96.88 106 PHE A O 1
ATOM 851 N N . THR A 1 107 ? 1.841 -10.672 -4.377 1.00 95.12 107 THR A N 1
ATOM 852 C CA . THR A 1 107 ? 2.778 -11.784 -4.449 1.00 95.12 107 THR A CA 1
ATOM 853 C C . THR A 1 107 ? 4.207 -11.240 -4.396 1.00 95.12 107 THR A C 1
ATOM 855 O O . THR A 1 107 ? 4.514 -10.084 -4.705 1.00 95.12 107 THR A O 1
ATOM 858 N N . ARG A 1 108 ? 5.158 -12.087 -4.009 1.00 92.44 108 ARG A N 1
ATOM 859 C CA . ARG A 1 108 ? 6.568 -11.676 -4.018 1.00 92.44 108 ARG A CA 1
ATOM 860 C C . ARG A 1 108 ? 7.164 -11.626 -5.418 1.00 92.44 108 ARG A C 1
ATOM 862 O O . ARG A 1 108 ? 8.117 -10.876 -5.635 1.00 92.44 108 ARG A O 1
ATOM 869 N N . GLY A 1 109 ? 6.621 -12.433 -6.331 1.00 91.44 109 GLY A N 1
ATOM 870 C CA . GLY A 1 109 ? 7.023 -12.495 -7.733 1.00 91.44 109 GLY A CA 1
ATOM 871 C C . GLY A 1 109 ? 6.732 -11.189 -8.462 1.00 91.44 109 GLY A C 1
ATOM 872 O O . GLY A 1 109 ? 7.618 -10.689 -9.159 1.00 91.44 109 GLY A O 1
ATOM 873 N N . PHE A 1 110 ? 5.571 -10.589 -8.188 1.00 93.75 110 PHE A N 1
ATOM 874 C CA . PHE A 1 110 ? 5.113 -9.314 -8.738 1.00 93.75 110 PHE A CA 1
ATOM 875 C C . PHE A 1 110 ? 6.201 -8.224 -8.741 1.00 93.75 110 PHE A C 1
ATOM 877 O O . PHE A 1 110 ? 6.498 -7.610 -9.769 1.00 93.75 110 PHE A O 1
ATOM 884 N N . TRP A 1 111 ? 6.906 -8.037 -7.619 1.00 94.06 111 TRP A N 1
ATOM 885 C CA . TRP A 1 111 ? 7.917 -6.980 -7.471 1.00 94.06 111 TRP A CA 1
ATOM 886 C C . TRP A 1 111 ? 9.118 -7.109 -8.421 1.00 94.06 111 TRP A C 1
ATOM 888 O O . TRP A 1 111 ? 9.846 -6.134 -8.631 1.00 94.06 111 TRP A O 1
ATOM 898 N N . ASN A 1 112 ? 9.347 -8.287 -9.012 1.00 92.19 112 ASN A N 1
ATOM 899 C CA . ASN A 1 112 ? 10.400 -8.484 -10.009 1.00 92.19 112 ASN A CA 1
ATOM 900 C C . ASN A 1 112 ? 10.101 -7.751 -11.321 1.00 92.19 112 ASN A C 1
ATOM 902 O O . ASN A 1 112 ? 11.042 -7.373 -12.030 1.00 92.19 112 ASN A O 1
ATOM 906 N N . HIS A 1 113 ? 8.820 -7.524 -11.614 1.00 90.44 113 HIS A N 1
ATOM 907 C CA . HIS A 1 113 ? 8.337 -6.954 -12.867 1.00 90.44 113 HIS A CA 1
ATOM 908 C C . HIS A 1 113 ? 8.287 -5.428 -12.853 1.00 90.44 113 HIS A C 1
ATOM 910 O O . HIS A 1 113 ? 8.157 -4.829 -13.912 1.00 90.44 113 HIS A O 1
ATOM 916 N N . PHE A 1 114 ? 8.482 -4.783 -11.702 1.00 92.25 114 PHE A N 1
ATOM 917 C CA . PHE A 1 114 ? 8.382 -3.330 -11.575 1.00 92.25 114 PHE A CA 1
ATOM 918 C C . PHE A 1 114 ? 9.708 -2.653 -11.210 1.00 92.25 114 PHE A C 1
ATOM 920 O O . PHE A 1 114 ? 10.675 -3.260 -10.725 1.00 92.25 114 PHE A O 1
ATOM 927 N N . THR A 1 115 ? 9.748 -1.348 -11.471 1.00 93.19 115 THR A N 1
ATOM 928 C CA . THR A 1 115 ? 10.687 -0.393 -10.878 1.00 93.19 115 THR A CA 1
ATOM 929 C C . THR A 1 115 ? 9.909 0.844 -10.431 1.00 93.19 115 THR A C 1
ATOM 931 O O . THR A 1 115 ? 8.746 1.027 -10.789 1.00 93.19 115 THR A O 1
ATOM 934 N N . TRP A 1 116 ? 10.546 1.729 -9.662 1.00 94.56 116 TRP A N 1
ATOM 935 C CA . TRP A 1 116 ? 9.883 2.956 -9.218 1.00 94.56 116 TRP A CA 1
ATOM 936 C C . TRP A 1 116 ? 9.442 3.853 -10.381 1.00 94.56 116 TRP A C 1
ATOM 938 O O . TRP A 1 116 ? 8.331 4.373 -10.372 1.00 94.56 116 TRP A O 1
ATOM 948 N N . THR A 1 117 ? 10.308 4.041 -11.381 1.00 92.44 117 THR A N 1
ATOM 949 C CA . THR A 1 117 ? 10.093 5.002 -12.475 1.00 92.44 117 THR A CA 1
ATOM 950 C C . THR A 1 117 ? 9.627 4.371 -13.783 1.00 92.44 117 THR A C 1
ATOM 952 O O . THR A 1 117 ? 9.326 5.119 -14.704 1.00 92.44 117 THR A O 1
ATOM 955 N N . GLY A 1 118 ? 9.633 3.039 -13.899 1.00 89.19 118 GLY A N 1
ATOM 956 C CA . GLY A 1 118 ? 9.399 2.310 -15.154 1.00 89.19 118 GLY A CA 1
ATOM 957 C C . GLY A 1 118 ? 10.652 2.218 -16.031 1.00 89.19 118 GLY A C 1
ATOM 958 O O . GLY A 1 118 ? 10.795 1.306 -16.840 1.00 89.19 118 GLY A O 1
ATOM 959 N N . ILE A 1 119 ? 11.642 3.089 -15.806 1.00 86.62 119 ILE A N 1
ATOM 960 C CA . ILE A 1 119 ? 12.907 3.079 -16.544 1.00 86.62 119 ILE A CA 1
ATOM 961 C C . ILE A 1 119 ? 13.730 1.872 -16.098 1.00 86.62 119 ILE A C 1
ATOM 963 O O . ILE A 1 119 ? 14.107 1.745 -14.929 1.00 86.62 119 ILE A O 1
ATOM 967 N N . ASN A 1 120 ? 14.017 0.977 -17.036 1.00 82.06 120 ASN A N 1
ATOM 968 C CA . ASN A 1 120 ? 14.820 -0.207 -16.791 1.00 82.06 120 ASN A CA 1
ATOM 969 C C . ASN A 1 120 ? 15.553 -0.645 -18.067 1.00 82.06 120 ASN A C 1
ATOM 971 O O . ASN A 1 120 ? 15.137 -0.332 -19.179 1.00 82.06 120 ASN A O 1
ATOM 975 N N . ARG A 1 121 ? 16.669 -1.361 -17.896 1.00 72.50 121 ARG A N 1
ATOM 976 C CA . ARG A 1 121 ? 17.363 -2.056 -18.985 1.00 72.50 121 ARG A CA 1
ATOM 977 C C . ARG A 1 121 ? 16.916 -3.517 -18.941 1.00 72.50 121 ARG A C 1
ATOM 979 O O . ARG A 1 121 ? 17.511 -4.306 -18.211 1.00 72.50 121 ARG A O 1
ATOM 986 N N . GLY A 1 122 ? 15.819 -3.855 -19.614 1.00 77.44 122 GLY A N 1
ATOM 987 C CA . GLY A 1 122 ? 15.296 -5.220 -19.632 1.00 77.44 122 GLY A CA 1
ATOM 988 C C . GLY A 1 122 ? 13.813 -5.310 -19.977 1.00 77.44 122 GLY A C 1
ATOM 989 O O . GLY A 1 122 ? 13.222 -4.372 -20.499 1.00 77.44 122 GLY A O 1
ATOM 990 N N . ASN A 1 123 ? 13.229 -6.470 -19.678 1.00 76.94 123 ASN A N 1
ATOM 991 C CA . ASN A 1 123 ? 11.841 -6.805 -20.000 1.00 76.94 123 ASN A CA 1
ATOM 992 C C . ASN A 1 123 ? 10.907 -6.629 -18.785 1.00 76.94 123 ASN A C 1
ATOM 994 O O . ASN A 1 123 ? 10.100 -7.502 -18.478 1.00 76.94 123 ASN A O 1
ATOM 998 N N . LYS A 1 124 ? 11.090 -5.546 -18.017 1.00 83.56 124 LYS A N 1
ATOM 999 C CA . LYS A 1 124 ? 10.193 -5.186 -16.902 1.00 83.56 124 LYS A CA 1
ATOM 1000 C C . LYS A 1 124 ? 9.070 -4.268 -17.395 1.00 83.56 124 LYS A C 1
ATOM 1002 O O . LYS A 1 124 ? 9.176 -3.719 -18.492 1.00 83.56 124 LYS A O 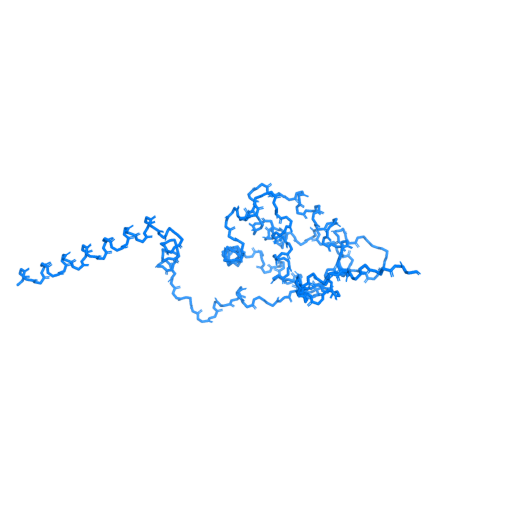1
ATOM 1007 N N . SER A 1 125 ? 8.041 -4.071 -16.568 1.00 80.81 125 SER A N 1
ATOM 1008 C CA . SER A 1 125 ? 6.938 -3.146 -16.834 1.00 80.81 125 SER A CA 1
ATOM 1009 C C . SER A 1 125 ? 7.464 -1.789 -17.291 1.00 80.81 125 SER A C 1
ATOM 1011 O O . SER A 1 125 ? 8.446 -1.252 -16.761 1.00 80.81 125 SER A O 1
ATOM 1013 N N . LYS A 1 126 ? 6.798 -1.256 -18.316 1.00 80.31 126 LYS A N 1
ATOM 1014 C CA . LYS A 1 126 ? 7.101 0.058 -18.885 1.00 80.31 126 LYS A CA 1
ATOM 1015 C C . LYS A 1 126 ? 6.636 1.184 -17.963 1.00 80.31 126 LYS A C 1
ATOM 1017 O O . LYS A 1 126 ? 7.185 2.281 -18.037 1.00 80.31 126 LYS A O 1
ATOM 1022 N N . ARG A 1 127 ? 5.647 0.915 -17.107 1.00 89.94 127 ARG A N 1
ATOM 1023 C CA . ARG A 1 127 ? 5.082 1.879 -16.165 1.00 89.94 127 ARG A CA 1
ATOM 1024 C C . ARG A 1 127 ? 5.816 1.822 -14.835 1.00 89.94 127 ARG A C 1
ATOM 1026 O O . ARG A 1 127 ? 6.245 0.769 -14.362 1.00 89.94 127 ARG A O 1
ATOM 1033 N N . GLY A 1 128 ? 6.000 2.989 -14.232 1.00 93.62 128 GLY A N 1
ATOM 1034 C CA . GLY A 1 128 ? 6.590 3.084 -12.906 1.00 93.62 128 GLY A CA 1
ATOM 1035 C C . GLY A 1 128 ? 5.565 2.797 -11.826 1.00 93.62 128 GLY A C 1
ATOM 1036 O O . GLY A 1 128 ? 4.441 3.285 -11.894 1.00 93.62 128 GLY A O 1
ATOM 1037 N N . PHE A 1 129 ? 5.971 2.104 -10.760 1.00 96.50 129 PHE A N 1
ATOM 1038 C CA . PHE A 1 129 ? 5.091 1.907 -9.603 1.00 96.50 129 PHE A CA 1
ATOM 1039 C C . PHE A 1 129 ? 4.627 3.241 -8.981 1.00 96.50 129 PHE A C 1
ATOM 1041 O O . PHE A 1 129 ? 3.550 3.321 -8.397 1.00 96.50 129 PHE A O 1
ATOM 1048 N N . ARG A 1 130 ? 5.399 4.324 -9.172 1.00 96.00 130 ARG A N 1
ATOM 1049 C CA . ARG A 1 130 ? 5.026 5.690 -8.767 1.00 96.00 130 ARG A CA 1
ATOM 1050 C C . ARG A 1 130 ? 3.711 6.204 -9.370 1.00 96.00 130 ARG A C 1
ATOM 1052 O O . ARG A 1 130 ? 3.161 7.172 -8.863 1.00 96.00 130 ARG A O 1
ATOM 1059 N N . GLU A 1 131 ? 3.244 5.611 -10.469 1.00 96.44 131 GLU A N 1
ATOM 1060 C CA . GLU A 1 131 ? 2.018 6.022 -11.166 1.00 96.44 131 GLU A CA 1
ATOM 1061 C C . GLU A 1 131 ? 0.742 5.512 -10.474 1.00 96.44 131 GLU A C 1
ATOM 1063 O O . GLU A 1 131 ? -0.350 6.002 -10.754 1.00 96.44 131 GLU A O 1
ATOM 1068 N N . PHE A 1 132 ? 0.859 4.554 -9.550 1.00 97.06 132 PHE A N 1
ATOM 1069 C CA . PHE A 1 132 ? -0.271 3.945 -8.843 1.00 97.06 132 PHE A CA 1
ATOM 1070 C C . PHE A 1 132 ? -0.521 4.667 -7.512 1.00 97.06 132 PHE A C 1
ATOM 1072 O O . PHE A 1 132 ? -0.288 4.140 -6.424 1.00 97.06 132 PHE A O 1
ATOM 1079 N N . ALA A 1 133 ? -0.954 5.927 -7.614 1.00 97.31 133 ALA A N 1
ATOM 1080 C CA . ALA A 1 133 ? -1.061 6.845 -6.481 1.00 97.31 133 ALA A CA 1
ATOM 1081 C C . ALA A 1 133 ? -2.024 6.373 -5.377 1.00 97.31 133 ALA A C 1
ATOM 1083 O O . ALA A 1 133 ? -1.733 6.594 -4.204 1.00 97.31 133 ALA A O 1
ATOM 1084 N N . ASN A 1 134 ? -3.126 5.694 -5.718 1.00 98.44 134 ASN A N 1
ATOM 1085 C CA . ASN A 1 134 ? -4.091 5.217 -4.719 1.00 98.44 134 ASN A CA 1
ATOM 1086 C C . ASN A 1 134 ? -3.508 4.058 -3.907 1.00 98.44 134 ASN A C 1
ATOM 1088 O O . ASN A 1 134 ? -3.638 4.031 -2.687 1.00 98.44 134 ASN A O 1
ATOM 1092 N N . VAL A 1 135 ? -2.792 3.143 -4.570 1.00 98.19 135 VAL A N 1
ATOM 1093 C CA . VAL A 1 135 ? -2.055 2.064 -3.896 1.00 98.19 135 VAL A CA 1
ATOM 1094 C C . VAL A 1 135 ? -0.962 2.639 -2.996 1.00 98.19 135 VAL A C 1
ATOM 1096 O O . VAL A 1 135 ? -0.834 2.227 -1.847 1.00 98.19 135 VAL A O 1
ATOM 1099 N N . LEU A 1 136 ? -0.195 3.624 -3.472 1.00 98.31 136 LEU A N 1
ATOM 1100 C CA . LEU A 1 136 ? 0.818 4.297 -2.651 1.00 98.31 136 LEU A CA 1
ATOM 1101 C C . LEU A 1 136 ? 0.208 5.029 -1.455 1.00 98.31 136 LEU A C 1
ATOM 1103 O O . LEU A 1 136 ? 0.756 4.962 -0.356 1.00 98.31 136 LEU A O 1
ATOM 1107 N N . GLY A 1 137 ? -0.928 5.696 -1.662 1.00 98.38 137 GLY A N 1
ATOM 1108 C CA . GLY A 1 137 ? -1.701 6.329 -0.601 1.00 98.38 137 GLY A CA 1
ATOM 1109 C C . GLY A 1 137 ? -2.152 5.314 0.443 1.00 98.38 137 GLY A C 1
ATOM 1110 O O . GLY A 1 137 ? -2.012 5.574 1.634 1.00 98.38 137 GLY A O 1
ATOM 1111 N N . LEU A 1 138 ? -2.603 4.135 0.008 1.00 98.44 138 LEU A N 1
ATOM 1112 C CA . LEU A 1 138 ? -3.015 3.063 0.907 1.00 98.44 138 LEU A CA 1
ATOM 1113 C C . LEU A 1 138 ? -1.834 2.526 1.719 1.00 98.44 138 LEU A C 1
ATOM 1115 O O . LEU A 1 138 ? -1.922 2.438 2.941 1.00 98.44 138 LEU A O 1
ATOM 1119 N N . LEU A 1 139 ? -0.710 2.219 1.063 1.00 98.31 139 LEU A N 1
ATOM 1120 C CA . LEU A 1 139 ? 0.502 1.762 1.746 1.00 98.31 139 LEU A CA 1
ATOM 1121 C C . LEU A 1 139 ? 0.962 2.775 2.799 1.00 98.31 139 LEU A C 1
ATOM 1123 O O . LEU A 1 139 ? 1.304 2.375 3.911 1.00 98.31 139 LEU A O 1
ATOM 1127 N N . LEU A 1 140 ? 0.936 4.070 2.462 1.00 98.44 140 LEU A N 1
ATOM 1128 C CA . LEU A 1 140 ? 1.297 5.141 3.386 1.00 98.44 140 LEU A CA 1
ATOM 1129 C C . LEU A 1 140 ? 0.309 5.236 4.555 1.00 98.44 140 LEU A C 1
ATOM 1131 O O . LEU A 1 140 ? 0.734 5.300 5.702 1.00 98.44 140 LEU A O 1
ATOM 1135 N N . ALA A 1 141 ? -0.996 5.196 4.286 1.00 98.12 141 ALA A N 1
ATOM 1136 C CA . ALA A 1 141 ? -2.013 5.264 5.329 1.00 98.12 141 ALA A CA 1
ATOM 1137 C C . ALA A 1 141 ? -1.875 4.100 6.319 1.00 98.12 141 ALA A C 1
ATOM 1139 O O . ALA A 1 141 ? -1.917 4.314 7.529 1.00 98.12 141 ALA A O 1
ATOM 1140 N N . ILE A 1 142 ? -1.638 2.885 5.816 1.00 98.00 142 ILE A N 1
ATOM 1141 C CA . ILE A 1 142 ? -1.491 1.698 6.657 1.00 98.00 142 ILE A CA 1
ATOM 1142 C C . ILE A 1 142 ? -0.197 1.749 7.480 1.00 98.00 142 ILE A C 1
ATOM 1144 O O . ILE A 1 142 ? -0.230 1.489 8.682 1.00 98.00 142 ILE A O 1
ATOM 1148 N N . VAL A 1 143 ? 0.952 2.088 6.883 1.00 97.81 143 VAL A N 1
ATOM 1149 C CA . VAL A 1 143 ? 2.210 2.157 7.652 1.00 97.81 143 VAL A CA 1
ATOM 1150 C C . VAL A 1 143 ? 2.161 3.256 8.712 1.00 97.81 143 VAL A C 1
ATOM 1152 O O . VAL A 1 143 ? 2.672 3.044 9.810 1.00 97.81 143 VAL A O 1
ATOM 1155 N N . SER A 1 144 ? 1.481 4.375 8.442 1.00 96.81 144 SER A N 1
ATOM 1156 C CA . SER A 1 144 ? 1.298 5.460 9.411 1.00 96.81 144 SER A CA 1
ATOM 1157 C C . SER A 1 144 ? 0.484 5.053 10.647 1.00 96.81 144 SER A C 1
ATOM 1159 O O . SER A 1 144 ? 0.625 5.698 11.684 1.00 96.81 144 SER A O 1
ATOM 1161 N N . ILE A 1 145 ? -0.297 3.962 10.593 1.00 95.44 145 ILE A N 1
ATOM 1162 C CA . ILE A 1 145 ? -0.919 3.361 11.788 1.00 95.44 145 ILE A CA 1
ATOM 1163 C C . ILE A 1 145 ? 0.177 2.891 12.757 1.00 95.44 145 ILE A C 1
ATOM 1165 O O . ILE A 1 145 ? 0.164 3.219 13.945 1.00 95.44 145 ILE A O 1
ATOM 1169 N N . GLY A 1 146 ? 1.142 2.120 12.250 1.00 93.62 146 GLY A N 1
ATOM 1170 C CA . GLY A 1 146 ? 2.219 1.533 13.048 1.00 93.62 146 GLY A CA 1
ATOM 1171 C C . GLY A 1 146 ? 3.361 2.503 13.356 1.00 93.62 146 GLY A C 1
ATOM 1172 O O . GLY A 1 146 ? 3.980 2.393 14.415 1.00 93.62 146 GLY A O 1
ATOM 1173 N N . ASP A 1 147 ? 3.639 3.438 12.449 1.00 97.00 147 ASP A N 1
ATOM 1174 C CA . ASP A 1 147 ? 4.695 4.447 12.552 1.00 97.00 147 ASP A CA 1
ATOM 1175 C C . ASP A 1 147 ? 4.179 5.823 12.090 1.00 97.00 147 ASP A C 1
ATOM 1177 O O . ASP A 1 147 ? 4.313 6.176 10.915 1.00 97.00 147 ASP A O 1
ATOM 1181 N N . PRO A 1 148 ? 3.621 6.640 13.001 1.00 95.81 148 PRO A N 1
ATOM 1182 C CA . PRO A 1 148 ? 3.077 7.957 12.659 1.00 95.81 148 PRO A CA 1
ATOM 1183 C C . PRO A 1 148 ? 4.098 8.936 12.058 1.00 95.81 148 PRO A C 1
ATOM 1185 O O . PRO A 1 148 ? 3.710 9.925 11.441 1.00 95.81 148 PRO A O 1
ATOM 1188 N N . SER A 1 149 ? 5.402 8.687 12.233 1.00 96.44 149 SER A N 1
ATOM 1189 C CA . SER A 1 149 ? 6.464 9.526 11.660 1.00 96.44 149 SER A CA 1
ATOM 1190 C C . SER A 1 149 ? 6.785 9.186 10.198 1.00 96.44 149 SER A C 1
ATOM 1192 O O . SER A 1 149 ? 7.479 9.949 9.512 1.00 96.44 149 SER A O 1
ATOM 1194 N N . TYR A 1 150 ? 6.273 8.052 9.710 1.00 97.81 150 TYR A N 1
ATOM 1195 C CA . TYR A 1 150 ? 6.523 7.562 8.365 1.00 97.81 150 TYR A CA 1
ATOM 1196 C C . TYR A 1 150 ? 5.812 8.431 7.329 1.00 97.81 150 TYR A C 1
ATOM 1198 O O . TYR A 1 150 ? 4.622 8.718 7.433 1.00 97.81 150 TYR A O 1
ATOM 1206 N N . ASN A 1 151 ? 6.553 8.857 6.309 1.00 97.81 151 ASN A N 1
ATOM 1207 C CA . ASN A 1 151 ? 6.066 9.791 5.298 1.00 97.81 151 ASN A CA 1
ATOM 1208 C C . ASN A 1 151 ? 6.316 9.281 3.873 1.00 97.81 151 ASN A C 1
ATOM 1210 O O . ASN A 1 151 ? 7.013 8.290 3.645 1.00 97.81 151 ASN A O 1
ATOM 1214 N N . SER A 1 152 ? 5.773 9.997 2.889 1.00 97.56 152 SER A N 1
ATOM 1215 C CA . SER A 1 152 ? 5.864 9.630 1.472 1.00 97.56 152 SER A CA 1
ATOM 1216 C C . SER A 1 152 ? 7.302 9.493 0.956 1.00 97.56 152 SER A C 1
ATOM 1218 O O . SER A 1 152 ? 7.572 8.605 0.149 1.00 97.56 152 SER A O 1
ATOM 1220 N N . LYS A 1 153 ? 8.250 10.307 1.447 1.00 97.62 153 LYS A N 1
ATOM 1221 C CA . LYS A 1 153 ? 9.670 10.203 1.064 1.00 97.62 153 LYS A CA 1
ATOM 1222 C C . LYS A 1 153 ? 10.293 8.910 1.585 1.00 97.62 153 LYS A C 1
ATOM 1224 O O . LYS A 1 153 ? 11.086 8.290 0.879 1.00 97.62 153 LYS A O 1
ATOM 1229 N N . MET A 1 154 ? 9.935 8.500 2.804 1.00 98.25 154 MET A N 1
ATOM 1230 C CA . MET A 1 154 ? 10.376 7.224 3.372 1.00 98.25 154 MET A CA 1
ATOM 1231 C C . MET A 1 154 ? 9.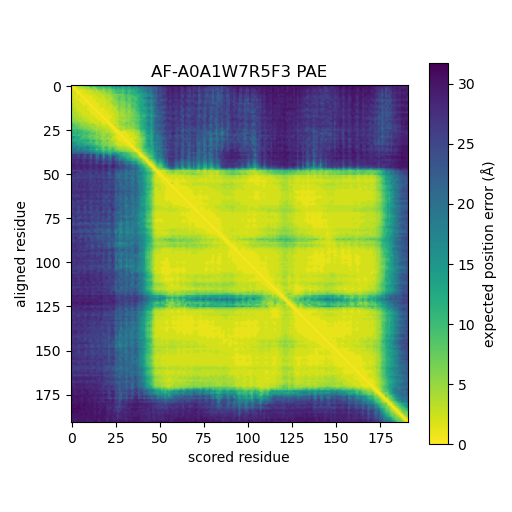801 6.046 2.582 1.00 98.25 154 MET A C 1
ATOM 1233 O O . MET A 1 154 ? 10.563 5.157 2.209 1.00 98.25 154 MET A O 1
ATOM 1237 N N . LEU A 1 155 ? 8.511 6.092 2.223 1.00 98.31 155 LEU A N 1
ATOM 1238 C CA . LEU A 1 155 ? 7.881 5.069 1.382 1.00 98.31 155 LEU A CA 1
ATOM 1239 C C . LEU A 1 1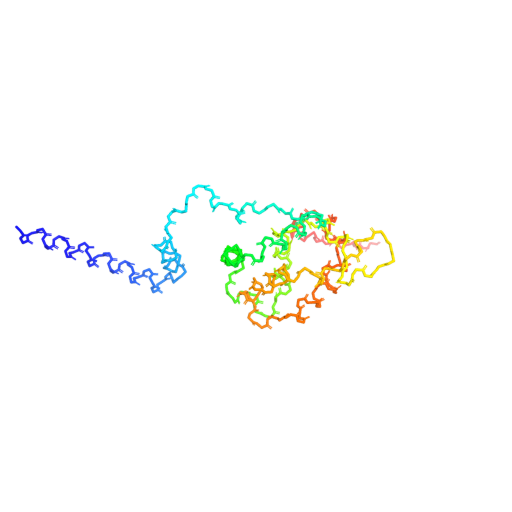55 ? 8.561 4.953 0.009 1.00 98.31 155 LEU A C 1
ATOM 1241 O O . LEU A 1 155 ? 8.889 3.853 -0.434 1.00 98.31 155 LEU A O 1
ATOM 1245 N N . GLU A 1 156 ? 8.835 6.079 -0.654 1.00 97.69 156 GLU A N 1
ATOM 1246 C CA . GLU A 1 156 ? 9.574 6.086 -1.921 1.00 97.69 156 GLU A CA 1
ATOM 1247 C C . GLU A 1 156 ? 10.967 5.453 -1.764 1.00 97.69 156 GLU A C 1
ATOM 1249 O O . GLU A 1 156 ? 11.384 4.631 -2.591 1.00 97.69 156 GLU A O 1
ATOM 1254 N N . LEU A 1 157 ? 11.693 5.815 -0.701 1.00 97.69 157 LEU A N 1
ATOM 1255 C CA . LEU A 1 157 ? 13.022 5.278 -0.422 1.00 97.69 157 LEU A CA 1
ATOM 1256 C C . LEU A 1 157 ? 12.971 3.769 -0.160 1.00 97.69 157 LEU A C 1
ATOM 1258 O O . LEU A 1 157 ? 13.819 3.035 -0.675 1.00 97.69 157 LEU A O 1
ATOM 1262 N N . PHE A 1 158 ? 11.966 3.302 0.582 1.00 97.62 158 PHE A N 1
ATOM 1263 C CA . PHE A 1 158 ? 11.698 1.887 0.806 1.00 97.62 158 PHE A CA 1
ATOM 1264 C C . PHE A 1 158 ? 11.458 1.162 -0.520 1.00 97.62 158 PHE A C 1
ATOM 1266 O O . PHE A 1 158 ? 12.168 0.202 -0.836 1.00 97.62 158 PHE A O 1
ATOM 1273 N N . CYS A 1 159 ? 10.539 1.654 -1.354 1.00 96.69 159 CYS A N 1
ATOM 1274 C CA . CYS A 1 159 ? 10.249 1.053 -2.651 1.00 96.69 159 CYS A CA 1
ATOM 1275 C C . CYS A 1 159 ? 11.524 0.926 -3.506 1.00 96.69 159 CYS A C 1
ATOM 1277 O O . CYS A 1 159 ? 11.873 -0.169 -3.957 1.00 96.69 159 CYS A O 1
ATOM 1279 N N . LYS A 1 160 ? 12.278 2.022 -3.666 1.00 94.44 160 LYS A N 1
ATOM 1280 C CA . LYS A 1 160 ? 13.513 2.069 -4.469 1.00 94.44 160 LYS A CA 1
ATOM 1281 C C . LYS A 1 160 ? 14.631 1.180 -3.925 1.00 94.44 160 LYS A C 1
ATOM 1283 O O . LYS A 1 160 ? 15.195 0.367 -4.658 1.00 94.44 160 LYS A O 1
ATOM 1288 N N . ASN A 1 161 ? 14.985 1.362 -2.655 1.00 94.88 161 ASN A N 1
ATOM 1289 C CA . ASN A 1 161 ? 16.241 0.854 -2.099 1.00 94.88 161 ASN A CA 1
ATOM 1290 C C . ASN A 1 161 ? 16.098 -0.495 -1.405 1.00 94.88 161 ASN A C 1
ATOM 1292 O O . ASN A 1 161 ? 17.112 -1.129 -1.099 1.00 94.88 161 ASN A O 1
ATOM 1296 N N . ARG A 1 162 ? 14.865 -0.911 -1.115 1.00 94.31 162 ARG A N 1
ATOM 1297 C CA . ARG A 1 162 ? 14.563 -2.139 -0.385 1.00 94.31 162 ARG A CA 1
ATOM 1298 C C . ARG A 1 162 ? 13.708 -3.061 -1.242 1.00 94.31 162 ARG A C 1
ATOM 1300 O O . ARG A 1 162 ? 14.193 -4.106 -1.674 1.00 94.31 162 ARG A O 1
ATOM 1307 N N . LEU A 1 163 ? 12.488 -2.640 -1.561 1.00 94.88 163 LEU A N 1
ATOM 1308 C CA . LEU A 1 163 ? 11.482 -3.503 -2.173 1.00 94.88 163 LEU A CA 1
ATOM 1309 C C . LEU A 1 163 ? 11.896 -4.003 -3.563 1.00 94.88 163 LEU A C 1
ATOM 1311 O O . LEU A 1 163 ? 12.061 -5.207 -3.760 1.00 94.88 163 LEU A O 1
ATOM 1315 N N . PHE A 1 164 ? 12.144 -3.092 -4.511 1.00 93.62 164 PHE A N 1
ATOM 1316 C CA . PHE A 1 164 ? 12.529 -3.477 -5.873 1.00 93.62 164 PHE A CA 1
ATOM 1317 C C . PHE A 1 164 ? 13.948 -4.037 -5.934 1.00 93.62 164 PHE A C 1
ATOM 1319 O O . PHE A 1 164 ? 14.203 -4.979 -6.687 1.00 93.62 164 PHE A O 1
ATOM 1326 N N . ARG A 1 165 ? 14.872 -3.489 -5.131 1.00 91.56 165 ARG A N 1
ATOM 1327 C CA . ARG A 1 165 ? 16.282 -3.906 -5.110 1.00 91.56 165 ARG A CA 1
ATOM 1328 C C . ARG A 1 165 ? 16.444 -5.372 -4.715 1.00 91.56 165 ARG A C 1
ATOM 1330 O O . ARG A 1 165 ? 17.241 -6.076 -5.329 1.00 91.56 165 ARG A O 1
ATOM 1337 N N . TYR A 1 166 ? 15.692 -5.825 -3.713 1.00 92.25 166 TYR A N 1
ATOM 1338 C CA . TYR A 1 166 ? 15.793 -7.186 -3.180 1.00 92.25 166 TYR A CA 1
ATOM 1339 C C . TYR A 1 166 ? 14.636 -8.099 -3.611 1.00 92.25 166 TYR A C 1
ATOM 1341 O O . TYR A 1 166 ? 14.535 -9.218 -3.115 1.00 92.25 166 TYR A O 1
ATOM 1349 N N . SER A 1 167 ? 13.802 -7.663 -4.560 1.00 91.44 167 SER A N 1
ATOM 1350 C CA . SER A 1 167 ? 12.647 -8.408 -5.094 1.00 91.44 167 SER A CA 1
ATOM 1351 C C . SER A 1 167 ? 12.978 -9.862 -5.460 1.00 91.44 167 SER A C 1
ATOM 1353 O O . SER A 1 167 ? 12.354 -10.780 -4.931 1.00 91.44 167 SER A O 1
ATOM 1355 N N . LYS A 1 168 ? 14.037 -10.094 -6.250 1.00 91.50 168 LYS A N 1
ATOM 1356 C CA . LYS A 1 168 ? 14.440 -11.449 -6.679 1.00 91.50 168 LYS A CA 1
ATOM 1357 C C . LYS A 1 168 ? 14.799 -12.362 -5.509 1.00 91.50 168 LYS A C 1
ATOM 1359 O O . LYS A 1 168 ? 14.364 -13.506 -5.466 1.00 91.50 168 LYS A O 1
ATOM 1364 N N . ALA A 1 169 ? 15.579 -11.850 -4.557 1.00 90.69 169 ALA A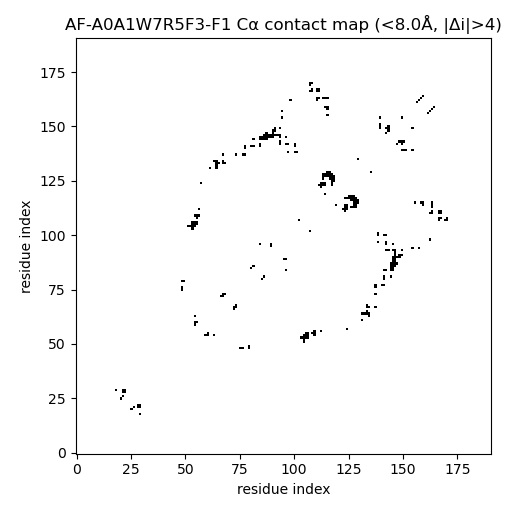 N 1
ATOM 1365 C CA . ALA A 1 169 ? 15.973 -12.605 -3.369 1.00 90.69 169 ALA A CA 1
ATOM 1366 C C . ALA A 1 169 ? 14.769 -12.893 -2.456 1.00 90.69 169 ALA A C 1
ATOM 1368 O O . ALA A 1 169 ? 14.700 -13.948 -1.833 1.00 90.69 169 ALA A O 1
ATOM 1369 N N . ARG A 1 170 ? 13.801 -11.970 -2.390 1.00 89.31 170 ARG A N 1
ATOM 1370 C CA . ARG A 1 170 ? 12.555 -12.166 -1.638 1.00 89.31 170 ARG A CA 1
ATOM 1371 C C . ARG A 1 170 ? 11.651 -13.210 -2.291 1.00 89.31 170 ARG A C 1
ATOM 1373 O O . ARG A 1 170 ? 11.088 -14.028 -1.573 1.00 89.31 170 ARG A O 1
ATOM 1380 N N . ALA A 1 171 ? 11.545 -13.213 -3.620 1.00 89.94 171 ALA A N 1
ATOM 1381 C CA . ALA A 1 171 ? 10.712 -14.153 -4.368 1.00 89.94 171 ALA A CA 1
ATOM 1382 C C . ALA A 1 171 ? 11.180 -15.612 -4.238 1.00 89.94 171 ALA A C 1
ATOM 1384 O O . ALA A 1 171 ? 10.356 -16.518 -4.206 1.00 89.94 171 ALA A O 1
ATOM 1385 N N . THR A 1 172 ? 12.488 -15.851 -4.115 1.00 86.69 172 THR A N 1
ATOM 1386 C CA . THR A 1 172 ? 13.049 -17.204 -3.949 1.00 86.69 172 THR A CA 1
ATOM 1387 C C . THR A 1 172 ? 13.115 -17.668 -2.492 1.00 86.69 172 THR A C 1
ATOM 1389 O O . THR A 1 172 ? 13.336 -18.852 -2.225 1.00 86.69 172 THR A O 1
ATOM 1392 N N . ASN A 1 173 ? 12.923 -16.763 -1.527 1.00 82.00 173 ASN A N 1
ATOM 1393 C CA . ASN A 1 173 ? 12.971 -17.092 -0.110 1.00 82.00 173 ASN A CA 1
ATOM 1394 C C . ASN A 1 173 ? 11.694 -17.832 0.318 1.00 82.00 173 ASN A C 1
ATOM 1396 O O . ASN A 1 173 ? 10.617 -17.241 0.390 1.00 82.00 173 ASN A O 1
ATOM 1400 N N . LYS A 1 174 ? 11.844 -19.112 0.683 1.00 72.38 174 LYS A N 1
ATOM 1401 C CA . LYS A 1 174 ? 10.751 -20.004 1.108 1.00 72.38 174 LYS A CA 1
ATOM 1402 C C . LYS A 1 174 ? 10.095 -19.631 2.447 1.00 72.38 174 LYS A C 1
ATOM 1404 O O . LYS A 1 174 ? 9.231 -20.367 2.904 1.00 72.38 174 LYS A O 1
ATOM 1409 N N . MET A 1 175 ? 10.539 -18.562 3.118 1.00 66.44 175 MET A N 1
ATOM 1410 C CA . MET A 1 175 ? 10.098 -18.166 4.468 1.00 66.44 175 MET A CA 1
ATOM 1411 C C . MET A 1 175 ? 10.188 -19.278 5.513 1.00 66.44 175 MET A C 1
ATOM 1413 O O . MET A 1 175 ? 9.569 -19.194 6.573 1.00 66.44 175 MET A O 1
ATOM 1417 N N . LEU A 1 176 ? 10.980 -20.314 5.241 1.00 65.06 176 LEU A N 1
ATOM 1418 C CA . LEU A 1 176 ? 11.242 -21.358 6.209 1.00 65.06 176 LEU A CA 1
ATOM 1419 C C . LEU A 1 176 ? 11.986 -20.694 7.356 1.00 65.06 176 LEU A C 1
ATOM 1421 O O . LEU A 1 176 ? 13.124 -20.244 7.199 1.00 65.06 176 LEU A O 1
ATOM 1425 N N . ARG A 1 177 ? 11.303 -20.587 8.497 1.00 54.88 177 ARG A N 1
ATOM 1426 C CA . ARG A 1 177 ? 11.911 -20.134 9.738 1.00 54.88 177 ARG A CA 1
ATOM 1427 C C . ARG A 1 177 ? 13.112 -21.041 9.966 1.00 54.88 177 ARG A C 1
ATOM 1429 O O . ARG A 1 177 ? 12.937 -22.233 10.209 1.00 54.88 177 ARG A O 1
ATOM 1436 N N . GLN A 1 178 ? 14.323 -20.503 9.840 1.00 52.41 178 GLN A N 1
ATOM 1437 C CA . GLN A 1 178 ? 15.492 -21.272 10.232 1.00 52.41 178 GLN A CA 1
ATOM 1438 C C . GLN A 1 178 ? 15.348 -21.529 11.725 1.00 52.41 178 GLN A C 1
ATOM 1440 O O . GLN A 1 178 ? 15.283 -20.594 12.526 1.00 52.41 178 GLN A O 1
ATOM 1445 N N . SER A 1 179 ? 15.197 -22.798 12.087 1.00 56.69 179 SER A N 1
ATOM 1446 C CA . SER A 1 179 ? 15.204 -23.218 13.477 1.00 56.69 179 SER A CA 1
ATOM 1447 C C . SER A 1 179 ? 16.504 -22.722 14.098 1.00 56.69 179 SER A C 1
ATOM 1449 O O . SER A 1 179 ? 17.586 -23.061 13.623 1.00 56.69 179 SER A O 1
ATOM 1451 N N . THR A 1 180 ? 16.400 -21.916 15.153 1.00 52.88 180 THR A N 1
ATOM 1452 C CA . THR A 1 180 ? 17.516 -21.258 15.852 1.00 52.88 180 THR A CA 1
ATOM 1453 C C . THR A 1 180 ? 18.413 -22.229 16.625 1.00 52.88 180 THR A C 1
ATOM 1455 O O . THR A 1 180 ? 19.123 -21.823 17.546 1.00 52.88 180 THR A O 1
ATOM 1458 N N . CYS A 1 181 ? 18.386 -23.515 16.276 1.00 51.72 181 CYS A N 1
ATOM 1459 C CA . CYS A 1 181 ? 19.268 -24.535 16.806 1.00 51.72 181 CYS A CA 1
ATOM 1460 C C . CYS A 1 181 ? 20.692 -24.163 16.387 1.00 51.72 181 CYS A C 1
ATOM 1462 O O . CYS A 1 181 ? 21.153 -24.535 15.311 1.00 51.72 181 CYS A O 1
ATOM 1464 N N . ARG A 1 182 ? 21.382 -23.377 17.221 1.00 56.44 182 ARG A N 1
ATOM 1465 C CA . ARG A 1 182 ? 22.813 -23.117 17.087 1.00 56.44 182 ARG A CA 1
ATOM 1466 C C . ARG A 1 182 ? 23.519 -24.467 17.135 1.00 56.44 182 ARG A C 1
ATOM 1468 O O . ARG A 1 182 ? 23.789 -24.986 18.217 1.00 56.44 182 ARG A O 1
ATOM 1475 N N . THR A 1 183 ? 23.831 -25.043 15.982 1.00 60.28 183 THR A N 1
ATOM 1476 C CA . THR A 1 183 ? 24.815 -26.116 15.905 1.00 60.28 183 THR A CA 1
ATOM 1477 C C . THR A 1 183 ? 26.135 -25.511 16.358 1.00 60.28 183 THR A C 1
ATOM 1479 O O . THR A 1 183 ? 26.698 -24.656 15.674 1.00 60.28 183 THR A O 1
ATOM 1482 N N . LYS A 1 184 ? 26.591 -25.884 17.561 1.00 58.94 184 LYS A N 1
ATOM 1483 C CA . LYS A 1 184 ? 27.938 -25.550 18.031 1.00 58.94 184 LYS A CA 1
ATOM 1484 C C . LYS A 1 184 ? 28.908 -26.015 16.947 1.00 58.94 184 LYS A C 1
ATOM 1486 O O . LYS A 1 184 ? 28.931 -27.203 16.632 1.00 58.94 184 LYS A O 1
ATOM 1491 N N . ALA A 1 185 ? 29.672 -25.091 16.370 1.00 61.41 185 ALA A N 1
ATOM 1492 C CA . ALA A 1 185 ? 30.779 -25.458 15.504 1.00 61.41 185 ALA A CA 1
ATOM 1493 C C . ALA A 1 185 ? 31.690 -26.405 16.299 1.00 61.41 185 ALA A C 1
ATOM 1495 O O . ALA A 1 185 ? 32.130 -26.056 17.400 1.00 61.41 185 ALA A O 1
ATOM 1496 N N . LYS A 1 186 ? 31.921 -27.617 15.782 1.00 57.28 186 LYS A N 1
ATOM 1497 C CA . LYS A 1 186 ? 33.001 -28.466 16.281 1.00 57.28 186 LYS A CA 1
ATOM 1498 C C . LYS A 1 186 ? 34.286 -27.671 16.062 1.00 57.28 186 LYS A C 1
ATOM 1500 O O . LYS A 1 186 ? 34.621 -27.346 14.930 1.00 57.28 186 LYS A O 1
ATOM 1505 N N . ARG A 1 187 ? 34.958 -27.293 17.150 1.00 57.91 187 ARG A N 1
ATOM 1506 C CA . ARG A 1 187 ? 36.373 -26.934 17.073 1.00 57.91 187 ARG A CA 1
ATOM 1507 C C . ARG A 1 187 ? 37.086 -28.222 16.701 1.00 57.91 187 ARG A C 1
ATOM 1509 O O . ARG A 1 187 ? 37.107 -29.141 17.517 1.00 57.91 187 ARG A O 1
ATOM 1516 N N . ASP A 1 188 ? 37.604 -28.292 15.485 1.00 58.78 188 ASP A N 1
ATOM 1517 C CA . ASP A 1 188 ? 38.569 -29.320 15.134 1.00 58.78 188 ASP A CA 1
ATOM 1518 C C . ASP A 1 188 ? 39.784 -29.106 16.040 1.00 58.78 188 ASP A C 1
ATOM 1520 O O . ASP A 1 188 ? 40.478 -28.090 15.965 1.00 58.78 188 ASP A O 1
ATOM 1524 N N . ALA A 1 189 ? 39.963 -30.019 16.992 1.00 52.09 189 ALA A N 1
ATOM 1525 C CA . ALA A 1 189 ? 41.194 -30.122 17.747 1.00 52.09 189 ALA A CA 1
ATOM 1526 C C . ALA A 1 189 ? 42.240 -30.673 16.777 1.00 52.09 189 ALA A C 1
ATOM 1528 O O . ALA A 1 189 ? 42.207 -31.854 16.435 1.00 52.09 189 ALA A O 1
ATOM 1529 N N . ALA A 1 190 ? 43.110 -29.792 16.287 1.00 51.69 190 ALA A N 1
ATOM 1530 C CA . ALA A 1 190 ? 44.329 -30.203 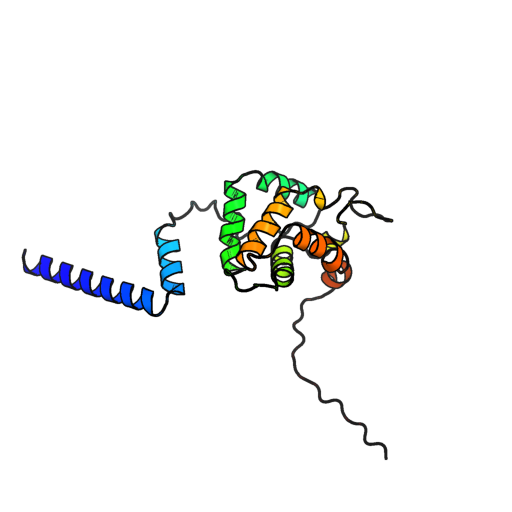15.616 1.00 51.69 190 ALA A CA 1
ATOM 1531 C C . ALA A 1 190 ? 45.179 -31.000 16.619 1.00 51.69 190 ALA A C 1
ATOM 1533 O O . ALA A 1 190 ? 45.493 -30.491 17.699 1.00 51.69 190 ALA A O 1
ATOM 1534 N N . VAL A 1 191 ? 45.471 -32.251 16.263 1.00 45.09 191 VAL A N 1
ATOM 1535 C CA . VAL A 1 191 ? 46.529 -33.088 16.845 1.00 45.09 191 VAL A CA 1
ATOM 1536 C C . VAL A 1 191 ? 47.739 -32.979 15.933 1.00 45.09 191 VAL A C 1
ATOM 1538 O O . VAL A 1 191 ? 47.520 -33.025 14.700 1.00 45.09 191 VAL A O 1
#

Sequence (191 aa):
QMKKAIVEAVNQSARQAVEDCLGENFPRFAAMLDMNRNHQPASEEDKSVENHRLVDDEDDLTEFNKMLARKELFDEYVKYFTKIIPPATYSGKGDAACYIIVDCLFTRGFWNHFTWTGINRGNKSKRGFREFANVLGLLLAIVSIGDPSYNSKMLELFCKNRLFRYSKARATNKMLRQSTCRTKAKRDAAV

Mean predicted aligned error: 13.58 Å

InterPro domains:
  IPR032071 Domain of unknown function DUF4806 [PF16064] (55-141)

Nearest PDB structures (foldseek):
  8yzs-assembly2_B  TM=6.193E-01  e=2.814E+00  Homo sapiens

Solvent-accessible surface area (backbone atoms only — not comparable to full-atom values): 10981 Å² total; per-residue (Å²): 111,70,71,58,54,51,54,52,51,52,53,50,52,55,50,49,55,51,52,51,52,36,42,75,76,33,51,71,58,40,54,52,49,56,60,51,73,73,48,74,86,70,61,93,80,74,59,60,71,89,63,52,75,54,30,56,51,72,64,51,44,53,51,50,32,57,56,40,69,39,63,69,59,40,51,49,48,46,59,56,43,44,80,77,41,44,72,59,76,24,62,97,36,34,70,63,48,45,55,53,53,47,63,65,49,25,42,50,63,32,41,60,40,46,36,58,73,15,79,72,96,71,94,49,41,75,59,24,60,71,75,42,54,44,49,52,50,48,55,49,56,45,30,29,41,12,5,72,84,56,46,72,69,56,52,52,48,40,45,54,71,43,50,45,66,43,12,64,64,54,48,70,52,83,77,69,76,75,72,83,73,77,74,75,78,79,77,80,78,85,127

Foldseek 3Di:
DVVVVVVVVVVVVVVVVVLVVCCVPPVVVNVVVVVVVPDDPDDPVPCDQVPADAAEEDVSLVVVLVVLVDVVVLVVNLVVLCVVQPAQQQAVNLLVVLVVVNVSRHQLNHLQQAAQQCDDDDNHHNHHPVVSVSVLVSSQSNSCRHYVVDDSVNSSCSRHVPRNVCSVVSNPDPPPDDDPPPPPPPPPDDD